Protein AF-A0A7S4BVY7-F1 (afdb_monomer_lite)

Radius of gyration: 28.78 Å; chains: 1; bounding box: 68×54×103 Å

Foldseek 3Di:
DDDDDDDDDDDDDPVVVVQQVQAAPQVRAGAAQWKAFPPVRDIHHLLSVLVVVVPDQADPPPRHGGFKIAGDPVSNVVSVVVCVVPVVRDDDVVVSVNSVVSRPCPNDMDGPDDDDDDDDDDDDDDDDDDDDDDPDDPDDDPDDDDDDDDDDDDDDDDDDDDDDDDDDDDPDPDPPPPVVVPPPPPDDDDPDFDQAAAPQPRHRPAGWDQLLPDADQAQPPPLDLAVVLVLLLVQLCVVVVHGPRRLSNVLLVCVVVVVDFDARSPPRHTDHSPGIHGPVVSNVSSSRSSLSVSLPDDLVSRDPLSPPAAADLQALNDPVRHVDVPCVSRHHNSDQHNDDPSNVVSVVSVD

Structure (mmCIF, N/CA/C/O backbone):
data_AF-A0A7S4BVY7-F1
#
_entry.id   AF-A0A7S4BVY7-F1
#
loop_
_atom_site.group_PDB
_atom_site.id
_atom_site.type_symbol
_atom_site.label_atom_id
_atom_site.label_alt_id
_atom_site.label_comp_id
_atom_site.label_asym_id
_atom_site.label_entity_id
_atom_site.label_seq_id
_atom_site.pdbx_PDB_ins_code
_atom_site.Cartn_x
_atom_site.Cartn_y
_atom_site.Cartn_z
_atom_site.occupancy
_atom_site.B_iso_or_equiv
_atom_site.auth_seq_id
_atom_site.auth_comp_id
_atom_site.auth_asym_id
_atom_site.auth_atom_id
_atom_site.pdbx_PDB_model_num
ATOM 1 N N . PRO A 1 1 ? 26.759 -9.661 -69.661 1.00 40.47 1 PRO A N 1
ATOM 2 C CA . PRO A 1 1 ? 26.759 -9.372 -68.206 1.00 40.47 1 PRO A CA 1
ATOM 3 C C . PRO A 1 1 ? 25.322 -9.381 -67.664 1.00 40.47 1 PRO A C 1
ATOM 5 O O . PRO A 1 1 ? 24.566 -8.439 -67.874 1.00 40.47 1 PRO A O 1
ATOM 8 N N . LEU A 1 2 ? 24.934 -10.517 -67.084 1.00 39.19 2 LEU A N 1
ATOM 9 C CA . LEU A 1 2 ? 23.587 -10.807 -66.592 1.00 39.19 2 LEU A CA 1
ATOM 10 C C . LEU A 1 2 ? 23.243 -9.919 -65.385 1.00 39.19 2 LEU A C 1
ATOM 12 O O . LEU A 1 2 ? 24.005 -9.846 -64.421 1.00 39.19 2 LEU A O 1
ATOM 16 N N . GLN A 1 3 ? 22.100 -9.237 -65.475 1.00 39.62 3 GLN A N 1
ATOM 17 C CA . GLN A 1 3 ? 21.491 -8.439 -64.411 1.00 39.62 3 GLN A CA 1
ATOM 18 C C . GLN A 1 3 ? 21.069 -9.351 -63.249 1.00 39.62 3 GLN A C 1
ATOM 20 O O . GLN A 1 3 ? 20.469 -10.403 -63.464 1.00 39.62 3 GLN A O 1
ATOM 25 N N . LYS A 1 4 ? 21.401 -8.953 -62.013 1.00 34.44 4 LYS A N 1
ATOM 26 C CA . LYS A 1 4 ? 20.963 -9.644 -60.791 1.00 34.44 4 LYS A CA 1
ATOM 27 C C . LYS A 1 4 ? 19.435 -9.520 -60.633 1.00 34.44 4 LYS A C 1
ATOM 29 O O . LYS A 1 4 ? 18.908 -8.445 -60.921 1.00 34.44 4 LYS A O 1
ATOM 34 N N . PRO A 1 5 ? 18.724 -10.562 -60.162 1.00 41.09 5 PRO A N 1
ATOM 35 C CA . PRO A 1 5 ? 17.267 -10.540 -60.077 1.00 41.09 5 PRO A CA 1
ATOM 36 C C . PRO A 1 5 ? 16.782 -9.557 -59.007 1.00 41.09 5 PRO A C 1
ATOM 38 O O . PRO A 1 5 ? 17.210 -9.617 -57.855 1.00 41.09 5 PRO A O 1
ATOM 41 N N . GLN A 1 6 ? 15.863 -8.677 -59.401 1.00 43.16 6 GLN A N 1
ATOM 42 C CA . GLN A 1 6 ? 15.063 -7.846 -58.507 1.00 43.16 6 GLN A CA 1
ATOM 43 C C . GLN A 1 6 ? 14.090 -8.752 -57.740 1.00 43.16 6 GLN A C 1
ATOM 45 O O . GLN A 1 6 ? 13.181 -9.330 -58.332 1.00 43.16 6 GLN A O 1
ATOM 50 N N . GLN A 1 7 ? 14.285 -8.901 -56.430 1.00 39.88 7 GLN A N 1
ATOM 51 C CA . GLN A 1 7 ? 13.292 -9.536 -55.565 1.00 39.88 7 GLN A CA 1
ATOM 52 C C . GLN A 1 7 ? 12.155 -8.544 -55.288 1.00 39.88 7 GLN A C 1
ATOM 54 O O . GLN A 1 7 ? 12.384 -7.413 -54.864 1.00 39.88 7 GLN A O 1
ATOM 59 N N . GLN A 1 8 ? 10.933 -8.978 -55.597 1.00 34.66 8 GLN A N 1
ATOM 60 C CA . GLN A 1 8 ? 9.685 -8.243 -55.404 1.00 34.66 8 GLN A CA 1
ATOM 61 C C . GLN A 1 8 ? 9.358 -8.046 -53.909 1.00 34.66 8 GLN A C 1
ATOM 63 O O . GLN A 1 8 ? 9.660 -8.932 -53.104 1.00 34.66 8 GLN A O 1
ATOM 68 N N . PRO A 1 9 ? 8.694 -6.934 -53.535 1.00 40.84 9 PRO A N 1
ATOM 69 C CA . PRO A 1 9 ? 8.266 -6.681 -52.163 1.00 40.84 9 PRO A CA 1
ATOM 70 C C . PRO A 1 9 ? 7.111 -7.618 -51.772 1.00 40.84 9 PRO A C 1
ATOM 72 O O . PRO A 1 9 ? 6.084 -7.676 -52.446 1.00 40.84 9 PRO A O 1
ATOM 75 N N . GLN A 1 10 ? 7.306 -8.370 -50.688 1.00 37.25 10 GLN A N 1
ATOM 76 C CA . GLN A 1 10 ? 6.308 -9.254 -50.073 1.00 37.25 10 GLN A CA 1
ATOM 77 C C . GLN A 1 10 ? 5.267 -8.418 -49.286 1.00 37.25 10 GLN A C 1
ATOM 79 O O . GLN A 1 10 ? 5.611 -7.335 -48.804 1.00 37.25 10 GLN A O 1
ATOM 84 N N . PRO A 1 11 ? 4.003 -8.871 -49.153 1.00 39.72 11 PRO A N 1
ATOM 85 C CA . PRO A 1 11 ? 2.937 -8.109 -48.492 1.00 39.72 11 PRO A CA 1
ATOM 86 C C . PRO A 1 11 ? 3.180 -7.980 -46.974 1.00 39.72 11 PRO A C 1
ATOM 88 O O . PRO A 1 11 ? 3.793 -8.872 -46.387 1.00 39.72 11 PRO A O 1
ATOM 91 N N . PRO A 1 12 ? 2.700 -6.906 -46.311 1.00 43.38 12 PRO A N 1
ATOM 92 C CA . PRO A 1 12 ? 2.950 -6.687 -44.892 1.00 43.38 12 PRO A CA 1
ATOM 93 C C . PRO A 1 12 ? 2.114 -7.665 -44.063 1.00 43.38 12 PRO A C 1
ATOM 95 O O . PRO A 1 12 ? 0.900 -7.519 -43.929 1.00 43.38 12 PRO A O 1
ATOM 98 N N . SER A 1 13 ? 2.771 -8.682 -43.516 1.00 44.34 13 SER A N 1
ATOM 99 C CA . SER A 1 13 ? 2.209 -9.542 -42.481 1.00 44.34 13 SER A CA 1
ATOM 100 C C . SER A 1 13 ? 2.093 -8.767 -41.164 1.00 44.34 13 SER A C 1
ATOM 102 O O . SER A 1 13 ? 2.951 -7.951 -40.823 1.00 44.34 13 SER A O 1
ATOM 104 N N . GLU A 1 14 ? 1.046 -9.044 -40.385 1.00 49.62 14 GLU A N 1
ATOM 105 C CA . GLU A 1 14 ? 0.751 -8.419 -39.081 1.00 49.62 14 GLU A CA 1
ATOM 106 C C . GLU A 1 14 ? 1.894 -8.542 -38.041 1.00 49.62 14 GLU A C 1
ATOM 108 O O . GLU A 1 14 ? 1.887 -7.869 -37.011 1.00 49.62 14 GLU A O 1
ATOM 113 N N . SER A 1 15 ? 2.928 -9.335 -38.340 1.00 52.62 15 SER A N 1
ATOM 114 C CA . SER A 1 15 ? 4.193 -9.457 -37.603 1.00 52.62 15 SER A CA 1
ATOM 115 C C . SER A 1 15 ? 5.012 -8.158 -37.519 1.00 52.62 15 SER A C 1
ATOM 117 O O . SER A 1 15 ? 5.770 -7.982 -36.565 1.00 52.62 15 SER A O 1
ATOM 119 N N . SER A 1 16 ? 4.823 -7.218 -38.452 1.00 60.47 16 SER A N 1
ATOM 120 C CA . SER A 1 16 ? 5.577 -5.953 -38.509 1.00 60.47 16 SER A CA 1
ATOM 121 C C . SER A 1 16 ? 5.350 -5.044 -37.288 1.00 60.47 16 SER A C 1
ATOM 123 O O . SER A 1 16 ? 6.261 -4.336 -36.851 1.00 60.47 16 SER A O 1
ATOM 125 N N . SER A 1 17 ? 4.148 -5.070 -36.699 1.00 71.00 17 SER A N 1
ATOM 126 C CA . SER A 1 17 ? 3.829 -4.187 -35.569 1.00 71.00 17 SER A CA 1
ATOM 127 C C . SER A 1 17 ? 4.540 -4.614 -34.283 1.00 71.00 17 SER A C 1
ATOM 129 O O . SER A 1 17 ? 5.034 -3.755 -33.555 1.00 71.00 17 SER A O 1
ATOM 131 N N . LEU A 1 18 ? 4.646 -5.920 -34.018 1.00 79.50 18 LEU A N 1
ATOM 132 C CA . LEU A 1 18 ? 5.335 -6.437 -32.830 1.00 79.50 18 LEU A CA 1
ATOM 133 C C . LEU A 1 18 ? 6.855 -6.272 -32.943 1.00 79.50 18 LEU A C 1
ATOM 135 O O . LEU A 1 18 ? 7.503 -5.864 -31.982 1.00 79.50 18 LEU A O 1
ATOM 139 N N . GLU A 1 19 ? 7.406 -6.525 -34.128 1.00 80.19 19 GLU A N 1
ATOM 140 C CA . GLU A 1 19 ? 8.828 -6.338 -34.422 1.00 80.19 19 GLU A CA 1
ATOM 141 C C . GLU A 1 19 ? 9.280 -4.907 -34.098 1.00 80.19 19 GLU A C 1
ATOM 143 O O . GLU A 1 19 ? 10.255 -4.711 -33.374 1.00 80.19 19 GLU A O 1
ATOM 148 N N . SER A 1 20 ? 8.494 -3.905 -34.511 1.00 81.31 20 SER A N 1
ATOM 149 C CA . SER A 1 20 ? 8.787 -2.494 -34.228 1.00 81.31 20 SER A CA 1
ATOM 150 C C . SER A 1 20 ? 8.794 -2.143 -32.731 1.00 81.31 20 SER A C 1
ATOM 152 O O . SER A 1 20 ? 9.552 -1.272 -32.304 1.00 81.31 20 SER A O 1
ATOM 154 N N . GLN A 1 21 ? 7.988 -2.834 -31.916 1.00 85.44 21 GLN A N 1
ATOM 155 C CA . GLN A 1 21 ? 7.886 -2.607 -30.468 1.00 85.44 21 GLN A CA 1
ATOM 156 C C . GLN A 1 21 ? 9.024 -3.270 -29.683 1.00 85.44 21 GLN A C 1
ATOM 158 O O . GLN A 1 21 ? 9.315 -2.863 -28.556 1.00 85.44 21 GLN A O 1
ATOM 163 N N . LEU A 1 22 ? 9.672 -4.281 -30.268 1.00 88.19 22 LEU A N 1
ATOM 164 C CA . LEU A 1 22 ? 10.793 -5.002 -29.667 1.00 88.19 22 LEU A CA 1
ATOM 165 C C . LEU A 1 22 ? 12.158 -4.447 -30.098 1.00 88.19 22 LEU A C 1
ATOM 167 O O . LEU A 1 22 ? 13.193 -4.941 -29.641 1.00 88.19 22 LEU A O 1
ATOM 171 N N . CYS A 1 23 ? 12.182 -3.403 -30.927 1.00 89.50 23 CYS A N 1
ATOM 172 C CA . CYS A 1 23 ? 13.405 -2.732 -31.344 1.00 89.50 23 CYS A CA 1
ATOM 173 C C . CYS A 1 23 ? 13.869 -1.680 -30.331 1.00 89.50 23 CYS A C 1
ATOM 175 O O . CYS A 1 23 ? 13.094 -0.923 -29.747 1.00 89.50 23 CYS A O 1
ATOM 177 N N . CYS A 1 24 ? 15.183 -1.601 -30.138 1.00 90.69 24 CYS A N 1
ATOM 178 C CA . CYS A 1 24 ? 15.796 -0.567 -29.318 1.00 90.69 24 CYS A CA 1
ATOM 179 C C . CYS A 1 24 ? 15.857 0.751 -30.094 1.00 90.69 24 CYS A C 1
ATOM 181 O O . CYS A 1 24 ? 16.405 0.783 -31.185 1.00 90.69 24 CYS A O 1
ATOM 183 N N . VAL A 1 25 ? 15.434 1.876 -29.516 1.00 88.44 25 VAL A N 1
ATOM 184 C CA . VAL A 1 25 ? 15.514 3.179 -30.215 1.00 88.44 25 VAL A CA 1
ATOM 185 C C . VAL A 1 25 ? 16.944 3.707 -30.427 1.00 88.44 25 VAL A C 1
ATOM 187 O O . VAL A 1 25 ? 17.126 4.672 -31.159 1.00 88.44 25 VAL A O 1
ATOM 190 N N . ILE A 1 26 ? 17.959 3.106 -29.788 1.00 88.12 26 ILE A N 1
ATOM 191 C CA . ILE A 1 26 ? 19.368 3.514 -29.943 1.00 88.12 26 ILE A CA 1
ATOM 192 C C . ILE A 1 26 ? 19.995 2.832 -31.166 1.00 88.12 26 ILE A C 1
ATOM 194 O O . ILE A 1 26 ? 20.559 3.511 -32.015 1.00 88.12 26 ILE A O 1
ATOM 198 N N . CYS A 1 27 ? 19.893 1.504 -31.263 1.00 87.44 27 CYS A N 1
ATOM 199 C CA . CYS A 1 27 ? 20.485 0.724 -32.359 1.00 87.44 27 CYS A CA 1
ATOM 200 C C . CYS A 1 27 ? 19.476 0.268 -33.425 1.00 87.44 27 CYS A C 1
ATOM 202 O O . CYS A 1 27 ? 19.879 -0.327 -34.409 1.00 87.44 27 CYS A O 1
ATOM 204 N N . GLN A 1 28 ? 18.180 0.538 -33.245 1.00 87.81 28 GLN A N 1
ATOM 205 C CA . GLN A 1 28 ? 17.069 0.222 -34.163 1.00 87.81 28 GLN A CA 1
ATOM 206 C C . GLN A 1 28 ? 16.833 -1.272 -34.448 1.00 87.81 28 GLN A C 1
ATOM 208 O O . GLN A 1 28 ? 15.925 -1.622 -35.193 1.00 87.81 28 GLN A O 1
ATOM 213 N N . GLU A 1 29 ? 17.573 -2.154 -33.785 1.00 88.50 29 GLU A N 1
ATOM 214 C CA . GLU A 1 29 ? 17.438 -3.608 -33.884 1.00 88.50 29 GLU A CA 1
ATOM 215 C C . GLU A 1 29 ? 16.751 -4.218 -32.650 1.00 88.50 29 GLU A C 1
ATOM 217 O O . GLU A 1 29 ? 16.669 -3.579 -31.592 1.00 88.50 29 GLU A O 1
ATOM 222 N N . THR A 1 30 ? 16.357 -5.493 -32.732 1.00 89.75 30 THR A N 1
ATOM 223 C CA . THR A 1 30 ? 15.716 -6.259 -31.646 1.00 89.75 30 THR A CA 1
ATOM 224 C C . THR A 1 30 ? 16.520 -6.228 -30.340 1.00 89.75 30 THR A C 1
ATOM 226 O O . THR A 1 30 ? 17.702 -6.558 -30.313 1.00 89.75 30 THR A O 1
ATOM 229 N N . MET A 1 31 ? 15.892 -5.816 -29.236 1.00 91.88 31 MET A N 1
ATOM 230 C CA . MET A 1 31 ? 16.561 -5.527 -27.963 1.00 91.88 31 MET A CA 1
ATOM 231 C C . MET A 1 31 ? 17.328 -6.721 -27.368 1.00 91.88 31 MET A C 1
ATOM 233 O O . MET A 1 31 ? 16.722 -7.671 -26.894 1.00 91.88 31 MET A O 1
ATOM 237 N N . HIS A 1 32 ? 18.655 -6.623 -27.244 1.00 89.44 32 HIS A N 1
ATOM 238 C CA . HIS A 1 32 ? 19.458 -7.601 -26.495 1.00 89.44 32 HIS A CA 1
ATOM 239 C C . HIS A 1 32 ? 19.549 -7.226 -25.011 1.00 89.44 32 HIS A C 1
ATOM 241 O O . HIS A 1 32 ? 20.022 -6.134 -24.673 1.00 89.44 32 HIS A O 1
ATOM 247 N N . ARG A 1 33 ? 19.103 -8.135 -24.131 1.00 88.12 33 ARG A N 1
ATOM 248 C CA . ARG A 1 33 ? 19.038 -7.966 -22.663 1.00 88.12 33 ARG A CA 1
ATOM 249 C C . ARG A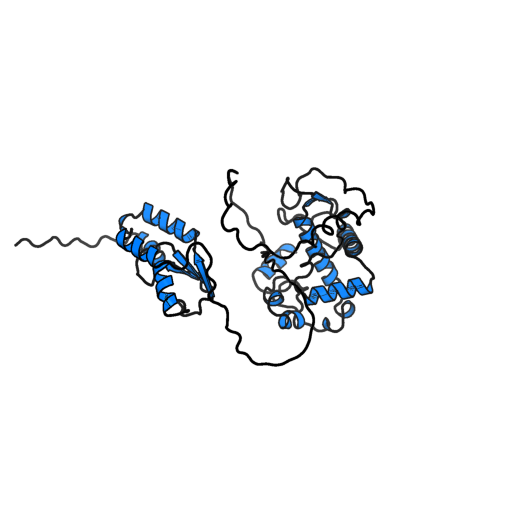 1 33 ? 18.399 -6.624 -22.260 1.00 88.12 33 ARG A C 1
ATOM 251 O O . ARG A 1 33 ? 19.097 -5.740 -21.756 1.00 88.12 33 ARG A O 1
ATOM 258 N N . PRO A 1 34 ? 17.089 -6.445 -22.510 1.00 91.38 34 PRO A N 1
ATOM 259 C CA . PRO A 1 34 ? 16.401 -5.177 -22.308 1.00 91.38 34 PRO A CA 1
ATOM 260 C C . PRO A 1 34 ? 16.484 -4.661 -20.862 1.00 91.38 34 PRO A C 1
ATOM 262 O O . PRO A 1 34 ? 16.160 -5.357 -19.894 1.00 91.38 34 PRO A O 1
ATOM 265 N N . VAL A 1 35 ? 16.877 -3.396 -20.723 1.00 92.19 35 VAL A N 1
ATOM 266 C CA . VAL A 1 35 ? 16.876 -2.629 -19.471 1.00 92.19 35 VAL A CA 1
ATOM 267 C C . VAL A 1 35 ? 15.828 -1.529 -19.537 1.00 92.19 35 VAL A C 1
ATOM 269 O O . VAL A 1 35 ? 15.666 -0.898 -20.577 1.00 92.19 35 VAL A O 1
ATOM 272 N N . ALA A 1 36 ? 15.141 -1.284 -18.424 1.00 92.69 36 ALA A N 1
ATOM 273 C CA . ALA A 1 36 ? 14.112 -0.262 -18.295 1.00 92.69 36 ALA A CA 1
ATOM 274 C C . ALA A 1 36 ? 14.612 0.923 -17.454 1.00 92.69 36 ALA A C 1
ATOM 276 O O . ALA A 1 36 ? 15.040 0.758 -16.306 1.00 92.69 36 ALA A O 1
ATOM 277 N N . ALA A 1 37 ? 14.509 2.129 -18.015 1.00 91.12 37 ALA A N 1
ATOM 278 C CA . ALA A 1 37 ? 14.892 3.372 -17.351 1.00 91.12 37 ALA A CA 1
ATOM 279 C C . ALA A 1 37 ? 13.755 3.914 -16.463 1.00 91.12 37 ALA A C 1
ATOM 281 O O . ALA A 1 37 ? 12.673 4.250 -16.951 1.00 91.12 37 ALA A O 1
ATOM 282 N N . GLN A 1 38 ? 14.000 4.071 -15.162 1.00 88.75 38 GLN A N 1
ATOM 283 C CA . GLN A 1 38 ? 13.030 4.607 -14.200 1.00 88.75 38 GLN A CA 1
ATOM 284 C C . GLN A 1 38 ? 13.157 6.136 -14.068 1.00 88.75 38 GLN A C 1
ATOM 286 O O . GLN A 1 38 ? 14.279 6.652 -14.001 1.00 88.75 38 GLN A O 1
ATOM 291 N N . PRO A 1 39 ? 12.044 6.892 -13.969 1.00 85.88 39 PRO A N 1
ATOM 292 C CA . PRO A 1 39 ? 10.656 6.435 -13.788 1.00 85.88 39 PRO A CA 1
ATOM 293 C C . PRO A 1 39 ? 9.854 6.280 -15.094 1.00 85.88 39 PRO A C 1
ATOM 295 O O . PRO A 1 39 ? 8.649 6.062 -15.052 1.00 85.88 39 PRO A O 1
ATOM 298 N N . CYS A 1 40 ? 10.472 6.475 -16.261 1.00 91.81 40 CYS A N 1
ATOM 299 C CA . CYS A 1 40 ? 9.742 6.538 -17.530 1.00 91.81 40 CYS A CA 1
ATOM 300 C C . CYS A 1 40 ? 9.415 5.179 -18.167 1.00 91.81 40 CYS A C 1
ATOM 302 O O . CYS A 1 40 ? 8.642 5.157 -19.116 1.00 91.81 40 CYS A O 1
ATOM 304 N N . LEU A 1 41 ? 10.000 4.085 -17.671 1.00 90.44 41 LEU A N 1
ATOM 305 C CA . LEU A 1 41 ? 9.812 2.703 -18.131 1.00 90.44 41 LEU A CA 1
ATOM 306 C C . LEU A 1 41 ? 10.158 2.432 -19.609 1.00 90.44 41 LEU A C 1
ATOM 308 O O . LEU A 1 41 ? 9.820 1.372 -20.128 1.00 90.44 41 LEU A O 1
ATOM 312 N N . HIS A 1 42 ? 10.878 3.331 -20.287 1.00 92.75 42 HIS A N 1
ATOM 313 C CA . HIS A 1 42 ? 11.379 3.061 -21.639 1.00 92.75 42 HIS A CA 1
ATOM 314 C C . HIS A 1 42 ? 12.497 2.019 -21.609 1.00 92.75 42 HIS A C 1
ATOM 316 O O . HIS A 1 42 ? 13.345 2.049 -20.710 1.00 92.75 42 HIS A O 1
ATOM 322 N N . SER A 1 43 ? 12.476 1.115 -22.592 1.00 93.19 43 SER A N 1
ATOM 323 C CA . SER A 1 43 ? 13.348 -0.058 -22.646 1.00 93.19 43 SER A CA 1
ATOM 324 C C . SER A 1 43 ? 14.384 0.037 -23.765 1.00 93.19 43 SER A C 1
ATOM 326 O O . SER A 1 43 ? 14.095 0.517 -24.859 1.00 93.19 43 SER A O 1
ATOM 328 N N . PHE A 1 44 ? 15.608 -0.407 -23.482 1.00 93.50 44 PHE A N 1
ATOM 329 C CA . PHE A 1 44 ? 16.757 -0.329 -24.390 1.00 93.50 44 PHE A CA 1
ATOM 330 C C . PHE A 1 44 ? 17.660 -1.554 -24.214 1.00 93.50 44 PHE A C 1
ATOM 332 O O . PHE A 1 44 ? 17.565 -2.237 -23.198 1.00 93.50 44 PHE A O 1
ATOM 339 N N . CYS A 1 45 ? 18.591 -1.816 -25.137 1.00 92.88 45 CYS A N 1
ATOM 340 C CA . CYS A 1 45 ? 19.625 -2.831 -24.895 1.00 92.88 45 CYS A CA 1
ATOM 341 C C . CYS A 1 45 ? 20.526 -2.406 -23.726 1.00 92.88 45 CYS A C 1
ATOM 343 O O . CYS A 1 45 ? 20.929 -1.239 -23.665 1.00 92.88 45 CYS A O 1
ATOM 345 N N . ALA A 1 46 ? 20.915 -3.344 -22.858 1.00 90.88 46 ALA A N 1
ATOM 346 C CA . ALA A 1 46 ? 21.804 -3.059 -21.727 1.00 90.88 46 ALA A CA 1
ATOM 347 C C . ALA A 1 46 ? 23.116 -2.369 -22.156 1.00 90.88 46 ALA A C 1
ATOM 349 O O . ALA A 1 46 ? 23.494 -1.344 -21.586 1.00 90.88 46 ALA A O 1
ATOM 350 N N . GLY A 1 47 ? 23.772 -2.876 -23.207 1.00 89.88 47 GLY A N 1
ATOM 351 C CA . GLY A 1 47 ? 25.010 -2.295 -23.740 1.00 89.88 47 GLY A CA 1
ATOM 352 C C . GLY A 1 47 ? 24.819 -0.891 -24.324 1.00 89.88 47 GLY A C 1
ATOM 353 O O . GLY A 1 47 ? 25.563 0.028 -23.989 1.00 89.88 47 GLY A O 1
ATOM 354 N N . CYS A 1 48 ? 23.775 -0.688 -25.137 1.00 90.56 48 CYS A N 1
ATOM 355 C CA . CYS A 1 48 ? 23.470 0.619 -25.731 1.00 90.56 48 CYS A CA 1
ATOM 356 C C . CYS A 1 48 ? 23.171 1.677 -24.663 1.00 90.56 48 CYS A C 1
ATOM 358 O O . CYS A 1 48 ? 23.662 2.803 -24.734 1.00 90.56 48 CYS A O 1
ATOM 360 N N . PHE A 1 49 ? 22.380 1.312 -23.653 1.00 91.50 49 PHE A N 1
ATOM 361 C CA . PHE A 1 49 ? 22.028 2.230 -22.579 1.00 91.50 49 PHE A CA 1
ATOM 362 C C . PHE A 1 49 ? 23.221 2.528 -21.662 1.00 91.50 49 PHE A C 1
ATOM 364 O O . PHE A 1 49 ? 23.395 3.669 -21.242 1.00 91.50 49 PHE A O 1
ATOM 371 N N . SER A 1 50 ? 24.091 1.545 -21.411 1.00 89.19 50 SER A N 1
ATOM 372 C CA . SER A 1 50 ? 25.333 1.746 -20.649 1.00 89.19 50 SER A CA 1
ATOM 373 C C . SER A 1 50 ? 26.254 2.779 -21.308 1.00 89.19 50 SER A C 1
ATOM 375 O O . SER A 1 50 ? 26.763 3.672 -20.634 1.00 89.19 50 SER A O 1
ATOM 377 N N . GLN A 1 51 ? 26.420 2.717 -22.634 1.00 89.50 51 GLN A N 1
ATOM 378 C CA . GLN A 1 51 ? 27.218 3.697 -23.384 1.00 89.50 51 GLN A CA 1
ATOM 379 C C . GLN A 1 51 ? 26.588 5.097 -23.372 1.00 89.50 51 GLN A C 1
ATOM 381 O O . GLN A 1 51 ? 27.293 6.102 -23.251 1.00 89.50 51 GLN A O 1
ATOM 386 N N . TRP A 1 52 ? 25.258 5.173 -23.460 1.00 89.62 52 TRP A N 1
ATOM 387 C CA . TRP A 1 52 ? 24.531 6.438 -23.360 1.00 89.62 52 TRP A CA 1
ATOM 388 C C . TRP A 1 52 ? 24.712 7.093 -21.987 1.00 89.62 52 TRP A C 1
ATOM 390 O O . TRP A 1 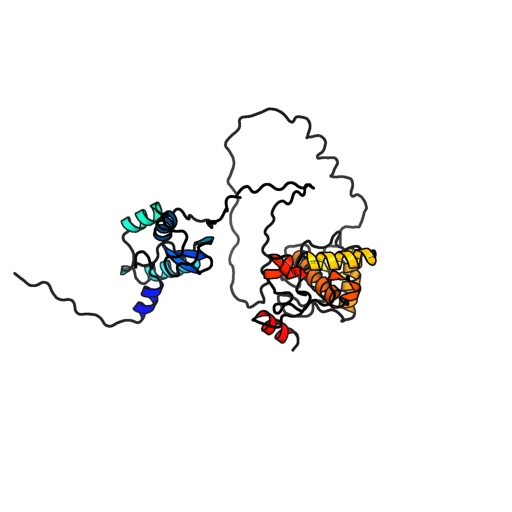52 ? 25.015 8.283 -21.899 1.00 89.62 52 TRP A O 1
ATOM 400 N N . MET A 1 53 ? 24.614 6.297 -20.920 1.00 85.38 53 MET A N 1
ATOM 401 C CA . MET A 1 53 ? 24.771 6.743 -19.535 1.00 85.38 53 MET A CA 1
ATOM 402 C C . MET A 1 53 ? 26.161 7.307 -19.214 1.00 85.38 53 MET A C 1
ATOM 404 O O . MET A 1 53 ? 26.292 8.078 -18.263 1.00 85.38 53 MET A O 1
ATOM 408 N N . ALA A 1 54 ? 27.182 6.975 -20.011 1.00 84.31 54 ALA A N 1
ATOM 409 C CA . ALA A 1 54 ? 28.503 7.595 -19.910 1.00 84.31 54 ALA A CA 1
ATOM 410 C C . ALA A 1 54 ? 28.505 9.075 -20.349 1.00 84.31 54 ALA A C 1
ATOM 412 O O . ALA A 1 54 ? 29.356 9.839 -19.902 1.00 84.31 54 ALA A O 1
ATOM 413 N N . HIS A 1 55 ? 27.546 9.485 -21.187 1.00 83.94 55 HIS A N 1
ATOM 414 C CA . HIS A 1 55 ? 27.473 10.826 -21.777 1.00 83.94 55 HIS A CA 1
ATOM 415 C C . HIS A 1 55 ? 26.300 11.658 -21.239 1.00 83.94 55 HIS A C 1
ATOM 417 O O . HIS A 1 55 ? 26.438 12.866 -21.059 1.00 83.94 55 HIS A O 1
ATOM 423 N N . SER A 1 56 ? 25.145 11.039 -20.966 1.00 85.19 56 SER A N 1
ATOM 424 C CA . SER A 1 56 ? 23.956 11.723 -20.445 1.00 85.19 56 SER A CA 1
ATOM 425 C C . SER A 1 56 ? 23.175 10.848 -19.468 1.00 85.19 56 SER A C 1
ATOM 427 O O . SER A 1 56 ? 23.011 9.650 -19.673 1.00 85.19 56 SER A O 1
ATOM 429 N N . LYS A 1 57 ? 22.638 11.469 -18.410 1.00 86.25 57 LYS A N 1
ATOM 430 C CA . LYS A 1 57 ? 21.776 10.816 -17.403 1.00 86.25 57 LYS A CA 1
ATOM 431 C C . LYS A 1 57 ? 20.281 10.946 -17.721 1.00 86.25 57 LYS A C 1
ATOM 433 O O . LYS A 1 57 ? 19.431 10.761 -16.848 1.00 86.25 57 LYS A O 1
ATOM 438 N N . GLU A 1 58 ? 19.947 11.302 -18.955 1.00 91.25 58 GLU A N 1
ATOM 439 C CA . GLU A 1 58 ? 18.574 11.474 -19.426 1.00 91.25 58 GLU A CA 1
ATOM 440 C C . GLU A 1 58 ? 18.141 10.314 -20.319 1.00 91.25 58 GLU A C 1
ATOM 442 O O . GLU A 1 58 ? 18.948 9.697 -21.011 1.00 91.25 58 GLU A O 1
ATOM 447 N N . CYS A 1 59 ? 16.844 10.019 -20.332 1.00 91.12 59 CYS A N 1
ATOM 448 C CA . CYS A 1 59 ? 16.284 8.972 -21.175 1.00 91.12 59 CYS A CA 1
ATOM 449 C C . CYS A 1 59 ? 16.367 9.363 -22.669 1.00 91.12 59 CYS A C 1
ATOM 451 O O . CYS A 1 59 ? 15.831 10.411 -23.029 1.00 91.12 59 CYS A O 1
ATOM 453 N N . PRO A 1 60 ? 16.913 8.514 -23.563 1.00 88.81 60 PRO A N 1
ATOM 454 C CA . PRO A 1 60 ? 17.000 8.808 -24.999 1.00 88.81 60 PRO A CA 1
ATOM 455 C C . PRO A 1 60 ? 15.646 9.077 -25.674 1.00 88.81 60 PRO A C 1
ATOM 457 O O . PRO A 1 60 ? 15.566 9.855 -26.619 1.00 88.81 60 PRO A O 1
ATOM 460 N N . GLN A 1 61 ? 14.572 8.450 -25.183 1.00 88.50 61 GLN A N 1
ATOM 461 C CA . GLN A 1 61 ? 13.248 8.523 -25.805 1.00 88.50 61 GLN A CA 1
ATOM 462 C C . GLN A 1 61 ? 12.413 9.710 -25.316 1.00 88.50 61 GLN A C 1
ATOM 464 O O . GLN A 1 61 ? 11.695 10.325 -26.098 1.00 88.50 61 GLN A O 1
ATOM 469 N N . CYS A 1 62 ? 12.490 10.049 -24.026 1.00 90.06 62 CYS A N 1
ATOM 470 C CA . CYS A 1 62 ? 11.630 11.080 -23.433 1.00 90.06 62 CYS A CA 1
ATOM 471 C C . CYS A 1 62 ? 12.380 12.227 -22.750 1.00 90.06 62 CYS A C 1
ATOM 473 O O . CYS A 1 62 ? 11.732 13.123 -22.212 1.00 90.06 62 CYS A O 1
ATOM 475 N N . ARG A 1 63 ? 13.720 12.193 -22.739 1.00 88.19 63 ARG A N 1
ATOM 476 C CA . ARG A 1 63 ? 14.620 13.201 -22.146 1.00 88.19 63 ARG A CA 1
ATOM 477 C C . ARG A 1 63 ? 14.387 13.481 -20.656 1.00 88.19 63 ARG A C 1
ATOM 479 O O . ARG A 1 63 ? 14.849 14.476 -20.117 1.00 88.19 63 ARG A O 1
ATOM 486 N N . LYS A 1 64 ? 13.664 12.600 -19.959 1.00 87.00 64 LYS A N 1
ATOM 487 C CA . LYS A 1 64 ? 13.456 12.695 -18.507 1.00 87.00 64 LYS A CA 1
ATOM 488 C C . LYS A 1 64 ? 14.700 12.192 -17.763 1.00 87.00 64 LYS A C 1
ATOM 490 O O . LYS A 1 64 ? 15.327 11.244 -18.241 1.00 87.00 64 LYS A O 1
ATOM 495 N N . PRO A 1 65 ? 15.032 12.755 -16.586 1.00 86.81 65 PRO A N 1
ATOM 496 C CA . PRO A 1 65 ? 16.174 12.305 -15.797 1.00 86.81 65 PRO A CA 1
ATOM 497 C C . PRO A 1 65 ? 15.964 10.868 -15.306 1.00 86.81 65 PRO A C 1
ATOM 499 O O . PRO A 1 65 ? 14.925 10.549 -14.716 1.00 86.81 65 PRO A O 1
ATOM 502 N N . VAL A 1 66 ? 16.962 10.016 -15.535 1.00 89.44 66 VAL A N 1
ATOM 503 C CA . VAL A 1 66 ? 16.942 8.604 -15.144 1.00 89.44 66 VAL A CA 1
ATOM 504 C C . VAL A 1 66 ? 17.513 8.471 -13.739 1.00 89.44 66 VAL A C 1
ATOM 506 O O . VAL A 1 66 ? 18.625 8.914 -13.457 1.00 89.44 66 VAL A O 1
ATOM 509 N N . ARG A 1 67 ? 16.727 7.884 -12.833 1.00 86.12 67 ARG A N 1
ATOM 510 C CA . ARG A 1 67 ? 17.126 7.691 -11.427 1.00 86.12 67 ARG A CA 1
ATOM 511 C C . ARG A 1 67 ? 17.695 6.306 -11.177 1.00 86.12 67 ARG A C 1
ATOM 513 O O . ARG A 1 67 ? 18.632 6.152 -10.399 1.00 86.12 67 ARG A O 1
ATOM 520 N N . GLU A 1 68 ? 17.109 5.322 -11.836 1.00 86.88 68 GLU A N 1
ATOM 521 C CA . GLU A 1 68 ? 17.382 3.914 -11.618 1.00 86.88 68 GLU A CA 1
ATOM 522 C C . GLU A 1 68 ? 17.234 3.167 -12.938 1.00 86.88 68 GLU A C 1
ATOM 524 O O . GLU A 1 68 ? 16.414 3.528 -13.790 1.00 86.88 68 GLU A O 1
ATOM 529 N N . VAL A 1 69 ? 18.048 2.133 -13.102 1.00 88.75 69 VAL A N 1
ATOM 530 C CA . VAL A 1 69 ? 18.025 1.254 -14.264 1.00 88.75 69 VAL A CA 1
ATOM 531 C C . VAL A 1 69 ? 17.946 -0.175 -13.764 1.00 88.75 69 VAL A C 1
ATOM 533 O O . VAL A 1 69 ? 18.753 -0.591 -12.930 1.00 88.75 69 VAL A O 1
ATOM 536 N N . SER A 1 70 ? 16.971 -0.919 -14.275 1.00 88.56 70 SER A N 1
ATOM 537 C CA . SER A 1 70 ? 16.749 -2.315 -13.905 1.00 88.56 70 SER A CA 1
ATOM 538 C C . SER A 1 70 ? 16.495 -3.165 -15.146 1.00 88.56 70 SER A C 1
ATOM 540 O O . SER A 1 70 ? 15.952 -2.680 -16.141 1.00 88.56 70 SER A O 1
ATOM 542 N N . ARG A 1 71 ? 16.903 -4.436 -15.110 1.00 88.38 71 ARG A N 1
ATOM 543 C CA . ARG A 1 71 ? 16.634 -5.396 -16.189 1.00 88.38 71 ARG A CA 1
ATOM 544 C C . ARG A 1 71 ? 15.153 -5.756 -16.207 1.00 88.38 71 ARG A C 1
ATOM 546 O O . ARG A 1 71 ? 14.566 -6.041 -15.166 1.00 88.38 71 ARG A O 1
ATOM 553 N N . ASN A 1 72 ? 14.555 -5.792 -17.394 1.00 88.19 72 ASN A N 1
ATOM 554 C CA . ASN A 1 72 ? 13.163 -6.196 -17.543 1.00 88.19 72 ASN A CA 1
ATOM 555 C C . ASN A 1 72 ? 13.086 -7.680 -17.929 1.00 88.19 72 ASN A C 1
ATOM 557 O O . ASN A 1 72 ? 13.129 -8.026 -19.107 1.00 88.19 72 ASN A O 1
ATOM 561 N N . HIS A 1 73 ? 12.967 -8.556 -16.925 1.00 86.75 73 HIS A N 1
ATOM 562 C CA . HIS A 1 73 ? 12.922 -10.011 -17.123 1.00 86.75 73 HIS A CA 1
ATOM 563 C C . HIS A 1 73 ? 11.771 -10.467 -18.030 1.00 86.75 73 HIS A C 1
ATOM 565 O O . HIS A 1 73 ? 11.941 -11.414 -18.793 1.00 86.75 73 HIS A O 1
ATOM 571 N N . LEU A 1 74 ? 10.625 -9.779 -17.990 1.00 89.62 74 LEU A N 1
ATOM 572 C CA . LEU A 1 74 ? 9.495 -10.095 -18.860 1.00 89.62 74 LEU A CA 1
ATOM 573 C C . LEU A 1 74 ? 9.835 -9.810 -20.327 1.00 89.62 74 LEU A C 1
ATOM 575 O O . LEU A 1 74 ? 9.597 -10.657 -21.182 1.00 89.62 74 LEU A O 1
ATOM 579 N N . LEU A 1 75 ? 10.432 -8.649 -20.615 1.00 89.81 75 LEU A N 1
ATOM 580 C CA . LEU A 1 75 ? 10.850 -8.322 -21.979 1.00 89.81 75 LEU A CA 1
ATOM 581 C C . LEU A 1 75 ? 11.970 -9.236 -22.477 1.00 89.81 75 LEU A C 1
ATOM 583 O O . LEU A 1 75 ? 11.971 -9.553 -23.658 1.00 89.81 75 LEU A O 1
ATOM 587 N N . CYS A 1 76 ? 12.879 -9.699 -21.610 1.00 87.75 76 CYS A N 1
ATOM 588 C CA . CYS A 1 76 ? 13.856 -10.720 -22.000 1.00 87.75 76 CYS A CA 1
ATOM 589 C C . CYS A 1 76 ? 13.153 -11.985 -22.510 1.00 87.75 76 CYS A C 1
ATOM 591 O O . CYS A 1 76 ? 13.436 -12.422 -23.617 1.00 87.75 76 CYS A O 1
ATOM 593 N N . ASN A 1 77 ? 12.187 -12.511 -21.750 1.00 90.69 77 ASN A N 1
ATOM 594 C CA . ASN A 1 77 ? 11.459 -13.722 -22.137 1.00 90.69 77 ASN A CA 1
ATOM 595 C C . ASN A 1 77 ? 10.691 -13.531 -23.455 1.00 90.69 77 ASN A C 1
ATOM 597 O O . ASN A 1 77 ? 10.725 -14.400 -24.321 1.00 90.69 77 ASN A O 1
ATOM 601 N N . ILE A 1 78 ? 10.035 -12.376 -23.625 1.00 90.50 78 ILE A N 1
ATOM 602 C CA . ILE A 1 78 ? 9.289 -12.055 -24.851 1.00 90.50 78 ILE A CA 1
ATOM 603 C C . ILE A 1 78 ? 10.234 -11.941 -26.051 1.00 90.50 78 ILE A C 1
ATOM 605 O O . ILE A 1 78 ? 9.920 -12.459 -27.119 1.00 90.50 78 ILE A O 1
ATOM 609 N N . VAL A 1 79 ? 11.389 -11.290 -25.890 1.00 89.06 79 VAL A N 1
ATOM 610 C CA . VAL A 1 79 ? 12.399 -11.209 -26.953 1.00 89.06 79 VAL A CA 1
ATOM 611 C C . VAL A 1 79 ? 12.951 -12.596 -27.280 1.00 89.06 79 VAL A C 1
ATOM 613 O O . VAL A 1 79 ? 13.071 -12.927 -28.455 1.00 89.06 79 VAL A O 1
ATOM 616 N N . ASP A 1 80 ? 13.235 -13.430 -26.281 1.00 87.94 80 ASP A N 1
ATOM 617 C CA . ASP A 1 80 ? 13.738 -14.788 -26.501 1.00 87.94 80 ASP A CA 1
ATOM 618 C C . ASP A 1 80 ? 12.722 -15.644 -27.274 1.00 87.94 80 ASP A C 1
ATOM 620 O O . ASP A 1 80 ? 13.093 -16.367 -28.200 1.00 87.94 80 ASP A O 1
ATOM 624 N N . ASP A 1 81 ? 11.432 -15.541 -26.950 1.00 87.56 81 ASP A N 1
ATOM 625 C CA . ASP A 1 81 ? 10.362 -16.235 -27.676 1.00 87.56 81 ASP A CA 1
ATOM 626 C C . ASP A 1 81 ? 10.138 -15.657 -29.085 1.00 87.56 81 ASP A C 1
ATOM 628 O O . ASP A 1 81 ? 9.903 -16.403 -30.045 1.00 87.56 81 ASP A O 1
ATOM 632 N N . PHE A 1 82 ? 10.295 -14.343 -29.250 1.00 87.19 82 PHE A N 1
ATOM 633 C CA . PHE A 1 82 ? 10.273 -13.694 -30.559 1.00 87.19 82 PHE A CA 1
ATOM 634 C C . PHE A 1 82 ? 11.432 -14.176 -31.446 1.00 87.19 82 PHE A C 1
ATOM 636 O O . PHE A 1 82 ? 11.213 -14.540 -32.597 1.00 87.19 82 PHE A O 1
ATOM 643 N N . LEU A 1 83 ? 12.646 -14.289 -30.906 1.00 86.62 83 LEU A N 1
ATOM 644 C CA . LEU A 1 83 ? 13.817 -14.781 -31.639 1.00 86.62 83 LEU A CA 1
ATOM 645 C C . LEU A 1 83 ? 13.724 -16.277 -31.981 1.00 86.62 83 LEU A C 1
ATOM 647 O O . LEU A 1 83 ? 14.234 -16.696 -33.020 1.00 86.62 83 LEU A O 1
ATOM 651 N N . LYS A 1 84 ? 13.046 -17.088 -31.154 1.00 85.56 84 LYS A N 1
ATOM 652 C CA . LYS A 1 84 ? 12.741 -18.495 -31.486 1.00 85.56 84 LYS A CA 1
ATOM 653 C C . LYS A 1 84 ? 11.813 -18.609 -32.694 1.00 85.56 84 LYS A C 1
ATOM 655 O O . LYS A 1 84 ? 11.967 -19.526 -33.496 1.00 85.56 84 LYS A O 1
ATOM 660 N N . THR A 1 85 ? 10.843 -17.704 -32.803 1.00 85.19 85 THR A N 1
ATOM 661 C CA . THR A 1 85 ? 9.842 -17.706 -33.883 1.00 85.19 85 THR A CA 1
ATOM 662 C C . THR A 1 85 ? 10.326 -16.974 -35.137 1.00 85.19 85 THR A C 1
ATOM 664 O O . THR A 1 85 ? 9.915 -17.332 -36.238 1.00 85.19 85 THR A O 1
ATOM 667 N N . HIS A 1 86 ? 11.250 -16.017 -34.993 1.00 83.31 86 HIS A N 1
ATOM 668 C CA . HIS A 1 86 ? 11.798 -15.199 -36.079 1.00 83.31 86 HIS A CA 1
ATOM 669 C C . HIS A 1 86 ? 13.339 -15.194 -36.044 1.00 83.31 86 HIS A C 1
ATOM 671 O O . HIS A 1 86 ? 13.959 -14.202 -35.657 1.00 83.31 86 HIS A O 1
ATOM 677 N N . PRO A 1 87 ? 13.999 -16.283 -36.491 1.00 81.19 87 PRO A N 1
ATOM 678 C CA . PRO A 1 87 ? 15.460 -16.387 -36.438 1.00 81.19 87 PRO A CA 1
ATOM 679 C C . PRO A 1 87 ? 16.200 -15.361 -37.310 1.00 81.19 87 PRO A C 1
ATOM 681 O O . PRO A 1 87 ? 17.370 -15.090 -37.065 1.00 81.19 87 PRO A O 1
ATOM 684 N N . HIS A 1 88 ? 15.533 -14.785 -38.317 1.00 78.75 88 HIS A N 1
ATOM 685 C CA . HIS A 1 88 ? 16.105 -13.781 -39.224 1.00 78.75 88 HIS A CA 1
ATOM 686 C C . HIS A 1 88 ? 16.326 -12.409 -38.567 1.00 78.75 88 HIS A C 1
ATOM 688 O O . HIS A 1 88 ? 17.094 -11.609 -39.088 1.00 78.75 88 HIS A O 1
ATOM 694 N N . ASN A 1 89 ? 15.704 -12.157 -37.413 1.00 80.00 89 ASN A N 1
ATOM 695 C CA . ASN A 1 89 ? 15.890 -10.943 -36.612 1.00 80.00 89 ASN A CA 1
ATOM 696 C C . ASN A 1 89 ? 17.017 -11.069 -35.585 1.00 80.00 89 ASN A C 1
ATOM 698 O O . ASN A 1 89 ? 17.287 -10.132 -34.830 1.00 80.00 89 ASN A O 1
ATOM 702 N N . ARG A 1 90 ? 17.652 -12.243 -35.502 1.00 79.56 90 ARG A N 1
ATOM 703 C CA . ARG A 1 90 ? 18.744 -12.472 -34.567 1.00 79.56 90 ARG A CA 1
ATOM 704 C C . ARG A 1 90 ? 19.980 -11.703 -35.029 1.00 79.56 90 ARG A C 1
ATOM 706 O O . ARG A 1 90 ? 20.420 -11.848 -36.163 1.00 79.56 90 ARG A O 1
ATOM 713 N N . ARG A 1 91 ? 20.552 -10.930 -34.108 1.00 81.88 91 ARG A N 1
ATOM 714 C CA . ARG A 1 91 ? 21.825 -10.229 -34.305 1.00 81.88 91 ARG A CA 1
ATOM 715 C C . ARG A 1 91 ? 22.980 -11.201 -34.509 1.00 81.88 91 ARG A C 1
ATOM 717 O O . ARG A 1 91 ? 22.967 -12.309 -33.968 1.00 81.88 91 ARG A O 1
ATOM 724 N N . ASP A 1 92 ? 24.014 -10.731 -35.197 1.00 83.25 92 ASP A N 1
ATOM 725 C CA . ASP A 1 92 ? 25.274 -11.456 -35.311 1.00 83.25 92 ASP A CA 1
ATOM 726 C C . ASP A 1 92 ? 25.902 -11.673 -33.927 1.00 83.25 92 ASP A C 1
ATOM 728 O O . ASP A 1 92 ? 25.971 -10.763 -33.093 1.00 83.25 92 ASP A O 1
ATOM 732 N N . ASP A 1 93 ? 26.435 -12.873 -33.687 1.00 81.62 93 ASP A N 1
ATOM 733 C CA . ASP A 1 93 ? 27.026 -13.229 -32.389 1.00 81.62 93 ASP A CA 1
ATOM 734 C C . ASP A 1 93 ? 28.213 -12.307 -32.020 1.00 81.62 93 ASP A C 1
ATOM 736 O O . ASP A 1 93 ? 28.467 -12.034 -30.844 1.00 81.62 93 ASP A O 1
ATOM 740 N N . ALA A 1 94 ? 28.910 -11.757 -33.022 1.00 80.62 94 ALA A N 1
ATOM 741 C CA . ALA A 1 94 ? 29.981 -10.779 -32.826 1.00 80.62 94 ALA A CA 1
ATOM 742 C C . ALA A 1 94 ? 29.475 -9.436 -32.267 1.00 80.62 94 ALA A C 1
ATOM 744 O O . ALA A 1 94 ? 30.179 -8.782 -31.495 1.00 80.62 94 ALA A O 1
ATOM 745 N N . GLU A 1 95 ? 28.268 -9.011 -32.637 1.00 83.12 95 GLU A N 1
ATOM 746 C CA . GLU A 1 95 ? 27.653 -7.782 -32.135 1.00 83.12 95 GLU A CA 1
ATOM 747 C C . GLU A 1 95 ? 27.061 -7.975 -30.739 1.00 83.12 95 GLU A C 1
ATOM 749 O O . GLU A 1 95 ? 27.244 -7.127 -29.861 1.00 83.12 95 GLU A O 1
ATOM 754 N N . ILE A 1 96 ? 26.446 -9.134 -30.498 1.00 86.12 96 ILE A N 1
ATOM 755 C CA . ILE A 1 96 ? 25.995 -9.556 -29.168 1.00 86.12 96 ILE A CA 1
ATOM 756 C C . ILE A 1 96 ? 27.156 -9.491 -28.167 1.00 86.12 96 ILE A C 1
ATOM 758 O O . ILE A 1 96 ? 27.028 -8.861 -27.115 1.00 86.12 96 ILE A O 1
ATOM 762 N N . ALA A 1 97 ? 28.321 -10.041 -28.526 1.00 84.62 97 ALA A N 1
ATOM 763 C CA . ALA A 1 97 ? 29.508 -10.006 -27.674 1.00 84.62 97 ALA A CA 1
ATOM 764 C C . ALA A 1 97 ? 29.983 -8.573 -27.365 1.00 84.62 97 ALA A C 1
ATOM 766 O O . ALA A 1 97 ? 30.370 -8.277 -26.232 1.00 84.62 97 ALA A O 1
ATOM 767 N N . ARG A 1 98 ? 29.912 -7.655 -28.342 1.00 86.94 98 ARG A N 1
ATOM 768 C CA . ARG A 1 98 ? 30.249 -6.234 -28.131 1.00 86.94 98 ARG A CA 1
ATOM 769 C C . ARG A 1 98 ? 29.274 -5.551 -27.175 1.00 86.94 98 ARG A C 1
ATOM 771 O O . ARG A 1 98 ? 29.699 -4.788 -26.309 1.00 86.94 98 ARG A O 1
ATOM 778 N N . LEU A 1 99 ? 27.977 -5.823 -27.311 1.00 84.62 99 LEU A N 1
ATOM 779 C CA . LEU A 1 99 ? 26.950 -5.280 -26.419 1.00 84.62 99 LEU A CA 1
ATOM 780 C C . LEU A 1 99 ? 27.076 -5.830 -25.000 1.00 84.62 99 LEU A C 1
ATOM 782 O O . LEU A 1 99 ? 26.840 -5.096 -24.040 1.00 84.62 99 LEU A O 1
ATOM 786 N N . ASP A 1 100 ? 27.482 -7.089 -24.868 1.00 85.44 100 ASP A N 1
ATOM 787 C CA . ASP A 1 100 ? 27.745 -7.711 -23.577 1.00 85.44 100 ASP A CA 1
ATOM 788 C C . ASP A 1 100 ? 28.985 -7.138 -22.899 1.00 85.44 100 ASP A C 1
ATOM 790 O O . ASP A 1 100 ? 28.945 -6.861 -21.702 1.00 85.44 100 ASP A O 1
ATOM 794 N N . GLN A 1 101 ? 30.040 -6.857 -23.663 1.00 85.88 101 GLN A N 1
ATOM 795 C CA . GLN A 1 101 ? 31.235 -6.183 -23.157 1.00 85.88 101 GLN A CA 1
ATOM 796 C C . GLN A 1 101 ? 30.957 -4.735 -22.718 1.00 85.88 101 GLN A C 1
ATOM 798 O O . GLN A 1 101 ? 31.585 -4.242 -21.782 1.00 85.88 101 GLN A O 1
ATOM 803 N N . ALA A 1 102 ? 30.027 -4.051 -23.386 1.00 82.56 102 ALA A N 1
ATOM 804 C CA . ALA A 1 102 ? 29.652 -2.678 -23.062 1.00 82.56 102 ALA A CA 1
ATOM 805 C C . ALA A 1 102 ? 28.646 -2.558 -21.902 1.00 82.56 102 ALA A C 1
ATOM 807 O O . ALA A 1 102 ? 28.409 -1.445 -21.429 1.00 82.56 102 ALA A O 1
ATOM 808 N N . ASP A 1 103 ? 28.036 -3.659 -21.451 1.00 85.56 103 ASP A N 1
ATOM 809 C CA . ASP A 1 103 ? 27.054 -3.638 -20.366 1.00 85.56 103 ASP A CA 1
ATOM 810 C C . ASP A 1 103 ? 27.717 -3.447 -18.997 1.00 85.56 103 ASP A C 1
ATOM 812 O O . ASP A 1 103 ? 28.360 -4.349 -18.462 1.00 85.56 103 ASP A O 1
ATOM 816 N N . GLN A 1 104 ? 27.482 -2.282 -18.395 1.00 78.19 104 GLN A N 1
ATOM 817 C CA . GLN A 1 104 ? 27.919 -1.962 -17.033 1.00 78.19 104 GLN A CA 1
ATOM 818 C C . GLN A 1 104 ? 26.786 -2.100 -16.002 1.00 78.19 104 GLN A C 1
ATOM 820 O O . GLN A 1 104 ? 27.020 -1.947 -14.804 1.00 78.19 104 GLN A O 1
ATOM 825 N N . ILE A 1 105 ? 25.557 -2.379 -16.447 1.00 78.00 105 ILE A N 1
ATOM 826 C CA . ILE A 1 105 ? 24.351 -2.397 -15.609 1.00 78.00 105 ILE A CA 1
ATOM 827 C C . ILE A 1 105 ? 24.206 -3.752 -14.904 1.00 78.00 105 ILE A C 1
ATOM 829 O O . ILE A 1 105 ? 23.693 -3.814 -13.790 1.00 78.00 105 ILE A O 1
ATOM 833 N N . GLY A 1 106 ? 24.751 -4.836 -15.471 1.00 71.44 106 GLY A N 1
ATOM 834 C CA . GLY A 1 106 ? 24.844 -6.130 -14.787 1.00 71.44 106 GLY A CA 1
ATOM 835 C C . GLY A 1 106 ? 23.481 -6.671 -14.325 1.00 71.44 106 GLY A C 1
ATOM 836 O O . GLY A 1 106 ? 22.429 -6.195 -14.742 1.00 71.44 106 GLY A O 1
ATOM 837 N N . ASN A 1 107 ? 23.468 -7.714 -13.484 1.00 65.81 107 ASN A N 1
ATOM 838 C CA . ASN A 1 107 ? 22.219 -8.336 -13.002 1.00 65.81 107 ASN A CA 1
ATOM 839 C C . ASN A 1 107 ? 21.598 -7.634 -11.782 1.00 65.81 107 ASN A C 1
ATOM 841 O O . ASN A 1 107 ? 20.767 -8.216 -11.090 1.00 65.81 107 ASN A O 1
ATOM 845 N N . ARG A 1 108 ? 22.059 -6.427 -11.455 1.00 66.38 108 ARG A N 1
ATOM 846 C CA . ARG A 1 108 ? 21.650 -5.695 -10.256 1.00 66.38 108 ARG A CA 1
ATOM 847 C C . ARG A 1 108 ? 21.081 -4.353 -10.681 1.00 66.38 108 ARG A C 1
ATOM 849 O O . ARG A 1 108 ? 21.568 -3.743 -11.622 1.00 66.38 108 ARG A O 1
ATOM 856 N N . THR A 1 109 ? 20.075 -3.886 -9.960 1.00 76.38 109 THR A N 1
ATOM 857 C CA . THR A 1 109 ? 19.575 -2.522 -10.095 1.00 76.38 109 THR A CA 1
ATOM 858 C C . THR A 1 109 ? 20.705 -1.513 -9.876 1.00 76.38 109 THR A C 1
ATOM 860 O O . THR A 1 109 ? 21.392 -1.569 -8.852 1.00 76.38 109 THR A O 1
ATOM 863 N N . VAL A 1 110 ? 20.877 -0.577 -10.814 1.00 76.44 110 VAL A N 1
ATOM 864 C CA . VAL A 1 110 ? 21.851 0.517 -10.700 1.00 76.44 110 VAL A CA 1
ATOM 865 C C . VAL A 1 110 ? 21.126 1.817 -10.364 1.00 76.44 110 VAL A C 1
ATOM 867 O O . VAL A 1 110 ? 20.339 2.326 -11.164 1.00 76.44 110 VAL A O 1
ATOM 870 N N . SER A 1 111 ? 21.427 2.371 -9.188 1.00 76.06 111 SER A N 1
ATOM 871 C CA . SER A 1 111 ? 20.934 3.676 -8.733 1.00 76.06 111 SER A CA 1
ATOM 872 C C . SER A 1 111 ? 21.920 4.781 -9.108 1.00 76.06 111 SER A C 1
ATOM 874 O O . SER A 1 111 ? 23.087 4.743 -8.725 1.00 76.06 111 SER A O 1
ATOM 876 N N . LEU A 1 112 ? 21.453 5.806 -9.820 1.00 68.06 112 LEU A N 1
ATOM 877 C CA . LEU A 1 112 ? 22.293 6.869 -10.390 1.00 68.06 112 LEU A CA 1
ATOM 878 C C . LEU A 1 112 ? 22.409 8.119 -9.491 1.00 68.06 112 LEU A C 1
ATOM 880 O O . LEU A 1 112 ? 22.835 9.180 -9.956 1.00 68.06 112 LEU A O 1
ATOM 884 N N . GLY A 1 113 ? 22.043 8.015 -8.204 1.00 52.22 113 GLY A N 1
ATOM 885 C CA . GLY A 1 113 ? 21.921 9.160 -7.297 1.00 52.22 113 GLY A CA 1
ATOM 886 C C . GLY A 1 113 ? 22.504 8.968 -5.893 1.00 52.22 113 GLY A C 1
ATOM 887 O O . GLY A 1 113 ? 21.787 8.583 -4.978 1.00 52.22 113 GLY A O 1
ATOM 888 N N . LYS A 1 114 ? 23.759 9.391 -5.694 1.00 37.38 114 LYS A N 1
ATOM 889 C CA . LYS A 1 114 ? 24.164 10.143 -4.493 1.00 37.38 114 LYS A CA 1
ATOM 890 C C . LYS A 1 114 ? 24.391 11.582 -4.948 1.00 37.38 114 LYS A C 1
ATOM 892 O O . LYS A 1 114 ? 25.265 11.830 -5.774 1.00 37.38 114 LYS A O 1
ATOM 897 N N . ARG A 1 115 ? 23.584 12.526 -4.458 1.00 36.84 115 ARG A N 1
ATOM 898 C CA . ARG A 1 115 ? 23.953 13.944 -4.528 1.00 36.84 115 ARG A CA 1
ATOM 899 C C . ARG A 1 115 ? 25.133 14.139 -3.576 1.00 36.84 115 ARG A C 1
ATOM 901 O O . ARG A 1 115 ? 25.059 13.689 -2.433 1.00 36.84 115 ARG A O 1
ATOM 908 N N . ALA A 1 116 ? 26.212 14.748 -4.058 1.00 39.06 116 ALA A N 1
ATOM 909 C CA . ALA A 1 116 ? 27.224 15.322 -3.186 1.00 39.06 116 ALA A CA 1
ATOM 910 C C . ALA A 1 116 ? 26.524 16.364 -2.300 1.00 39.06 116 ALA A C 1
ATOM 912 O O . ALA A 1 116 ? 25.755 17.177 -2.811 1.00 39.06 116 ALA A O 1
ATOM 913 N N . ARG A 1 117 ? 26.714 16.271 -0.981 1.00 35.69 117 ARG A N 1
ATOM 914 C CA . ARG A 1 117 ? 26.360 17.350 -0.058 1.00 35.69 117 ARG A CA 1
ATOM 915 C C . ARG A 1 117 ? 27.273 18.522 -0.403 1.00 35.69 117 ARG A C 1
ATOM 917 O O . ARG A 1 117 ? 28.484 18.387 -0.267 1.00 35.69 117 ARG A O 1
ATOM 924 N N . GLU A 1 118 ? 26.697 19.609 -0.896 1.00 39.25 118 GLU A N 1
ATOM 925 C CA . GLU A 1 118 ? 27.341 20.913 -0.805 1.00 39.25 118 GLU A CA 1
ATOM 926 C C . GLU A 1 118 ? 27.323 21.301 0.679 1.00 39.25 118 GLU A C 1
ATOM 928 O O . GLU A 1 118 ? 26.310 21.157 1.367 1.00 39.25 118 GLU A O 1
ATOM 933 N N . ASP A 1 119 ? 28.517 21.611 1.166 1.00 42.16 119 ASP A N 1
ATOM 934 C CA . ASP A 1 119 ? 28.865 22.001 2.524 1.00 42.16 119 ASP A CA 1
ATOM 935 C C . ASP A 1 119 ? 28.383 23.435 2.761 1.00 42.16 119 ASP A C 1
ATOM 937 O O . ASP A 1 119 ? 29.057 24.383 2.376 1.00 42.16 119 ASP A O 1
ATOM 941 N N . ASP A 1 120 ? 27.201 23.588 3.352 1.00 38.06 120 ASP A N 1
ATOM 942 C CA . ASP A 1 120 ? 26.810 24.821 4.030 1.00 38.06 120 ASP A CA 1
ATOM 943 C C . ASP A 1 120 ? 26.675 24.489 5.513 1.00 38.06 120 ASP A C 1
ATOM 945 O O . ASP A 1 120 ? 25.750 23.797 5.951 1.00 38.06 120 ASP A O 1
ATOM 949 N N . GLY A 1 121 ? 27.681 24.924 6.267 1.00 45.41 121 GLY A N 1
ATOM 950 C CA . GLY A 1 121 ? 27.725 24.793 7.708 1.00 45.41 121 GLY A CA 1
ATOM 951 C C . GLY A 1 121 ? 26.611 25.597 8.365 1.00 45.41 121 GLY A C 1
ATOM 952 O O . GLY A 1 121 ? 26.541 26.813 8.215 1.00 45.41 121 GLY A O 1
ATOM 953 N N . ASP A 1 122 ? 25.801 24.918 9.169 1.00 34.44 122 ASP A N 1
ATOM 954 C CA . ASP A 1 122 ? 25.229 25.524 10.361 1.00 34.44 122 ASP A CA 1
ATOM 955 C C . ASP A 1 122 ? 25.144 24.481 11.476 1.00 34.44 122 ASP A C 1
ATOM 957 O O . ASP A 1 122 ? 24.798 23.313 11.276 1.00 34.44 122 ASP A O 1
ATOM 961 N N . GLN A 1 123 ? 25.565 24.920 12.649 1.00 45.12 123 GLN A N 1
ATOM 962 C CA . GLN A 1 123 ? 25.870 24.122 13.813 1.00 45.12 123 GLN A CA 1
ATOM 963 C C . GLN A 1 123 ? 24.716 24.237 14.805 1.00 45.12 123 GLN A C 1
ATOM 965 O O . GLN A 1 123 ? 24.506 25.292 15.390 1.00 45.12 123 GLN A O 1
ATOM 970 N N . SER A 1 124 ? 23.996 23.139 15.045 1.00 36.44 124 SER A N 1
ATOM 971 C CA . SER A 1 124 ? 23.310 22.914 16.324 1.00 36.44 124 SER A CA 1
ATOM 972 C C . SER A 1 124 ? 22.974 21.433 16.539 1.00 36.44 124 SER A C 1
ATOM 974 O O . SER A 1 124 ? 22.170 20.824 15.843 1.00 36.44 124 SER A O 1
ATOM 976 N N . ASP A 1 125 ? 23.700 20.854 17.490 1.00 33.62 125 ASP A N 1
ATOM 977 C CA . ASP A 1 125 ? 23.245 19.986 18.573 1.00 33.62 125 ASP A CA 1
ATOM 978 C C . ASP A 1 125 ? 22.104 18.980 18.306 1.00 33.62 125 ASP A C 1
ATOM 980 O O . ASP A 1 125 ? 20.919 19.284 18.415 1.00 33.62 125 ASP A O 1
ATOM 984 N N . SER A 1 126 ? 22.504 17.704 18.235 1.00 37.16 126 SER A N 1
ATOM 985 C CA . SER A 1 126 ? 22.239 16.724 19.302 1.00 37.16 126 SER A CA 1
ATOM 986 C C . SER A 1 126 ? 21.535 15.413 18.911 1.00 37.16 126 SER A C 1
ATOM 988 O O . SER A 1 126 ? 20.625 15.362 18.092 1.00 37.16 126 SER A O 1
ATOM 99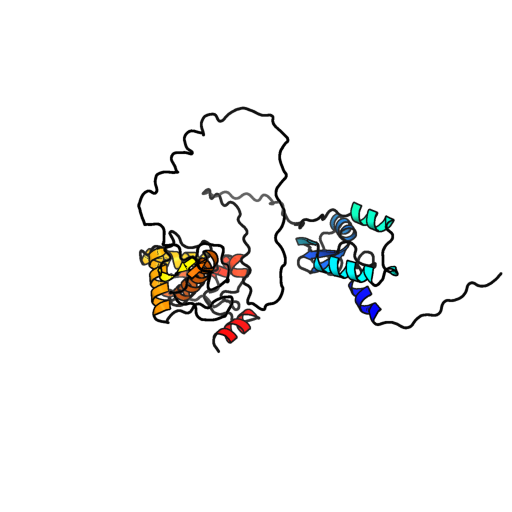0 N N . PHE A 1 127 ? 21.948 14.388 19.664 1.00 30.55 127 PHE A N 1
ATOM 991 C CA . PHE A 1 127 ? 21.358 13.069 19.903 1.00 30.55 127 PHE A CA 1
ATOM 992 C C . PHE A 1 127 ? 21.570 12.006 18.816 1.00 30.55 127 PHE A C 1
ATOM 994 O O . PHE A 1 127 ? 21.084 12.067 17.694 1.00 30.55 127 PHE A O 1
ATOM 1001 N N . SER A 1 128 ? 22.345 11.001 19.215 1.00 42.09 128 SER A N 1
ATOM 1002 C CA . SER A 1 128 ? 22.550 9.728 18.543 1.00 42.09 128 SER A CA 1
ATOM 1003 C C . SER A 1 128 ? 21.245 8.939 18.461 1.00 42.09 128 SER A C 1
ATOM 1005 O O . SER A 1 128 ? 20.738 8.543 19.508 1.00 42.09 128 SER A O 1
ATOM 1007 N N . ASP A 1 129 ? 20.790 8.629 17.250 1.00 37.06 129 ASP A N 1
ATOM 1008 C CA . ASP A 1 129 ? 19.952 7.458 17.007 1.00 37.06 129 ASP A CA 1
ATOM 1009 C C . ASP A 1 129 ? 20.567 6.623 15.878 1.00 37.06 129 ASP A C 1
ATOM 1011 O O . ASP A 1 129 ? 20.791 7.073 14.752 1.00 37.06 129 ASP A O 1
ATOM 1015 N N . ASP A 1 130 ? 20.933 5.412 16.279 1.00 42.78 130 ASP A N 1
ATOM 1016 C CA . ASP A 1 130 ? 21.363 4.279 15.477 1.00 42.78 130 ASP A CA 1
ATOM 1017 C C . ASP A 1 130 ? 20.114 3.670 14.826 1.00 42.78 130 ASP A C 1
ATOM 1019 O O . ASP A 1 130 ? 19.377 2.931 15.473 1.00 42.78 130 ASP A O 1
ATOM 1023 N N . ASP A 1 131 ? 19.850 4.009 13.563 1.00 36.31 131 ASP A N 1
ATOM 1024 C CA . ASP A 1 131 ? 18.788 3.387 12.767 1.00 36.31 131 ASP A CA 1
ATOM 1025 C C . ASP A 1 131 ? 19.437 2.582 11.636 1.00 36.31 131 ASP A C 1
ATOM 1027 O O . ASP A 1 131 ? 19.881 3.104 10.611 1.00 36.31 131 ASP A O 1
ATOM 1031 N N . SER A 1 132 ? 19.571 1.280 11.882 1.00 39.31 132 SER A N 1
ATOM 1032 C CA . SER A 1 132 ? 19.963 0.302 10.876 1.00 39.31 132 SER A CA 1
ATOM 1033 C C . SER A 1 132 ? 18.770 0.017 9.965 1.00 39.31 132 SER A C 1
ATOM 1035 O O . SER A 1 132 ? 17.782 -0.581 10.388 1.00 39.31 132 SER A O 1
ATOM 1037 N N . ASP A 1 133 ? 18.915 0.420 8.705 1.00 41.88 133 ASP A N 1
ATOM 1038 C CA . ASP A 1 133 ? 18.002 0.198 7.585 1.00 41.88 133 ASP A CA 1
ATOM 1039 C C . ASP A 1 133 ? 17.355 -1.206 7.566 1.00 41.88 133 ASP A C 1
ATOM 1041 O O . ASP A 1 133 ? 18.029 -2.221 7.362 1.00 41.88 133 ASP A O 1
ATOM 1045 N N . VAL A 1 134 ? 16.020 -1.255 7.651 1.00 37.50 134 VAL A N 1
ATOM 1046 C CA . VAL A 1 134 ? 15.207 -2.366 7.129 1.00 37.50 134 VAL A CA 1
ATOM 1047 C C . VAL A 1 134 ? 14.104 -1.820 6.218 1.00 37.50 134 VAL A C 1
ATOM 1049 O O . VAL A 1 134 ? 12.976 -1.553 6.621 1.00 37.50 134 VAL A O 1
ATOM 1052 N N . GLU A 1 135 ? 14.441 -1.658 4.940 1.00 40.06 135 GLU A N 1
ATOM 1053 C CA . GLU A 1 135 ? 13.466 -1.502 3.859 1.00 40.06 135 GLU A CA 1
ATOM 1054 C C . GLU A 1 135 ? 12.726 -2.838 3.654 1.00 40.06 135 GLU A C 1
ATOM 1056 O O . GLU A 1 135 ? 13.178 -3.707 2.907 1.00 40.06 135 GLU A O 1
ATOM 1061 N N . GLU A 1 136 ? 11.569 -3.008 4.301 1.00 34.03 136 GLU A N 1
ATOM 1062 C CA . GLU A 1 136 ? 10.559 -3.984 3.880 1.00 34.03 136 GLU A CA 1
ATOM 1063 C C . GLU A 1 136 ? 9.332 -3.235 3.347 1.00 34.03 136 GLU A C 1
ATOM 1065 O O . GLU A 1 136 ? 8.441 -2.776 4.064 1.00 34.03 136 GLU A O 1
ATOM 1070 N N . VAL A 1 137 ? 9.327 -3.090 2.026 1.00 31.22 137 VAL A N 1
ATOM 1071 C CA . VAL A 1 137 ? 8.214 -2.641 1.191 1.00 31.22 137 VAL A CA 1
ATOM 1072 C C . VAL A 1 137 ? 6.953 -3.474 1.459 1.00 31.22 137 VAL A C 1
ATOM 1074 O O . VAL A 1 137 ? 6.683 -4.467 0.785 1.00 31.22 137 VAL A O 1
ATOM 1077 N N . LEU A 1 138 ? 6.106 -3.021 2.387 1.00 28.06 138 LEU A N 1
ATOM 1078 C CA . LEU A 1 138 ? 4.702 -3.430 2.441 1.00 28.06 138 LEU A CA 1
ATOM 1079 C C . LEU A 1 138 ? 3.942 -2.753 1.295 1.00 28.06 138 LEU A C 1
ATOM 1081 O O . LEU A 1 138 ? 3.277 -1.726 1.449 1.00 28.06 138 LEU A O 1
ATOM 1085 N N . SER A 1 139 ? 4.062 -3.361 0.119 1.00 29.69 139 SER A N 1
ATOM 1086 C CA . SER A 1 139 ? 3.068 -3.224 -0.937 1.00 29.69 139 SER A CA 1
ATOM 1087 C C . SER A 1 139 ? 1.749 -3.763 -0.390 1.00 29.69 139 SER A C 1
ATOM 1089 O O . SER A 1 139 ? 1.669 -4.933 -0.032 1.00 29.69 139 SER A O 1
ATOM 1091 N N . PHE A 1 140 ? 0.728 -2.915 -0.297 1.00 27.86 140 PHE A N 1
ATOM 1092 C CA . PHE A 1 140 ? -0.656 -3.354 -0.144 1.00 27.86 140 PHE A CA 1
ATOM 1093 C C . PHE A 1 140 ? -1.159 -3.808 -1.521 1.00 27.86 140 PHE A C 1
ATOM 1095 O O . PHE A 1 140 ? -1.278 -2.948 -2.399 1.00 27.86 140 PHE A O 1
ATOM 1102 N N . PRO A 1 141 ? -1.483 -5.093 -1.753 1.00 36.34 141 PRO A N 1
ATOM 1103 C CA . PRO A 1 141 ? -2.234 -5.489 -2.926 1.00 36.34 141 PRO A CA 1
ATOM 1104 C C . PRO A 1 141 ? -3.706 -5.630 -2.534 1.00 36.34 141 PRO A C 1
ATOM 1106 O O . PRO A 1 141 ? -4.084 -6.503 -1.757 1.00 36.34 141 PRO A O 1
ATOM 1109 N N . PHE A 1 142 ? -4.549 -4.776 -3.111 1.00 30.17 142 PHE A N 1
ATOM 1110 C CA . PHE A 1 142 ? -5.908 -5.199 -3.422 1.00 30.17 142 PHE A CA 1
ATOM 1111 C C . PHE A 1 142 ? -5.787 -6.322 -4.457 1.00 30.17 142 PHE A C 1
ATOM 1113 O O . PHE A 1 142 ? -5.091 -6.153 -5.460 1.00 30.17 142 PHE A O 1
ATOM 1120 N N . GLY A 1 143 ? -6.372 -7.478 -4.153 1.00 26.92 143 GLY A N 1
ATOM 1121 C CA . GLY A 1 143 ? -6.216 -8.692 -4.943 1.00 26.92 143 GLY A CA 1
ATOM 1122 C C . GLY A 1 143 ? -6.867 -8.617 -6.322 1.00 26.92 143 GLY A C 1
ATOM 1123 O O . GLY A 1 143 ? -7.919 -8.006 -6.488 1.00 26.92 143 GLY A O 1
ATOM 1124 N N . ASP A 1 144 ? -6.252 -9.306 -7.280 1.00 27.73 144 ASP A N 1
ATOM 1125 C CA . ASP A 1 144 ? -6.958 -10.354 -8.014 1.00 27.73 144 ASP A CA 1
ATOM 1126 C C . ASP A 1 144 ? -5.967 -11.460 -8.424 1.00 27.73 144 ASP A C 1
ATOM 1128 O O . ASP A 1 144 ? -4.769 -11.209 -8.586 1.00 27.73 144 ASP A O 1
ATOM 1132 N N . GLY A 1 145 ? -6.450 -12.700 -8.458 1.00 27.64 145 GLY A N 1
ATOM 1133 C CA . GLY A 1 145 ? -5.632 -13.914 -8.447 1.00 27.64 145 GLY A CA 1
ATOM 1134 C C . GLY A 1 145 ? -5.116 -14.397 -9.806 1.00 27.64 145 GLY A C 1
ATOM 1135 O O . GLY A 1 145 ? -5.569 -13.953 -10.858 1.00 27.64 145 GLY A O 1
ATOM 1136 N N . SER A 1 146 ? -4.192 -15.371 -9.736 1.00 29.20 146 SER A N 1
ATOM 1137 C CA . SER A 1 146 ? -3.995 -16.551 -10.617 1.00 29.20 146 SER A CA 1
ATOM 1138 C C . SER A 1 146 ? -2.507 -16.846 -10.857 1.00 29.20 146 SER A C 1
ATOM 1140 O O . SER A 1 146 ? -1.809 -16.030 -11.448 1.00 29.20 146 SER A O 1
ATOM 1142 N N . GLY A 1 147 ? -2.032 -18.046 -10.494 1.00 25.02 147 GLY A N 1
ATOM 1143 C CA . GLY A 1 147 ? -0.771 -18.590 -11.025 1.00 25.02 147 GLY A CA 1
ATOM 1144 C C . GLY A 1 147 ? -0.029 -19.551 -10.094 1.00 25.02 147 GLY A C 1
ATOM 1145 O O . GLY A 1 147 ? 0.516 -19.144 -9.079 1.00 25.02 147 GLY A O 1
ATOM 1146 N N . HIS A 1 148 ? -0.010 -20.832 -10.458 1.00 26.31 148 HIS A N 1
ATOM 1147 C CA . HIS A 1 148 ? 0.668 -21.945 -9.784 1.00 26.31 148 HIS A CA 1
ATOM 1148 C C . HIS A 1 148 ? 2.199 -21.784 -9.646 1.00 26.31 148 HIS A C 1
ATOM 1150 O O . HIS A 1 148 ? 2.860 -21.287 -10.554 1.00 26.31 148 HIS A O 1
ATOM 1156 N N . LEU A 1 149 ? 2.769 -22.355 -8.576 1.00 26.64 149 LEU A N 1
ATOM 1157 C CA . LEU A 1 149 ? 4.191 -22.712 -8.450 1.00 26.64 149 LEU A CA 1
ATOM 1158 C C . LEU A 1 149 ? 4.345 -24.243 -8.455 1.00 26.64 149 LEU A C 1
ATOM 1160 O O . LEU A 1 149 ? 3.565 -24.913 -7.774 1.00 26.64 149 LEU A O 1
ATOM 1164 N N . PRO A 1 150 ? 5.392 -24.807 -9.084 1.00 30.33 150 PRO A N 1
ATOM 1165 C CA . PRO A 1 150 ? 5.919 -26.102 -8.693 1.00 30.33 150 PRO A CA 1
ATOM 1166 C C . PRO A 1 150 ? 7.286 -25.977 -7.999 1.00 30.33 150 PRO A C 1
ATOM 1168 O O . PRO A 1 150 ? 8.166 -25.247 -8.440 1.00 30.33 150 PRO A O 1
ATOM 1171 N N . GLY A 1 151 ? 7.468 -26.799 -6.963 1.00 25.92 151 GLY A N 1
ATOM 1172 C CA . GLY A 1 151 ? 8.717 -27.528 -6.733 1.00 25.92 151 GLY A CA 1
ATOM 1173 C C . GLY A 1 151 ? 9.834 -26.816 -5.971 1.00 25.92 151 GLY A C 1
ATOM 1174 O O . GLY A 1 151 ? 10.655 -26.107 -6.540 1.00 25.92 151 GLY A O 1
ATOM 1175 N N . ALA A 1 152 ? 9.947 -27.142 -4.685 1.00 32.50 152 ALA A N 1
ATOM 1176 C CA . ALA A 1 152 ? 11.144 -26.928 -3.887 1.00 32.50 152 ALA A CA 1
ATOM 1177 C C . ALA A 1 152 ? 12.295 -27.846 -4.345 1.00 32.50 152 ALA A C 1
ATOM 1179 O O . ALA A 1 152 ? 12.133 -29.064 -4.336 1.00 32.50 152 ALA A O 1
ATOM 1180 N N . ALA A 1 153 ? 13.468 -27.280 -4.646 1.00 27.75 153 ALA A N 1
ATOM 1181 C CA . ALA A 1 153 ? 14.765 -27.930 -4.437 1.00 27.75 153 ALA A CA 1
ATOM 1182 C C . ALA A 1 153 ? 15.939 -26.942 -4.585 1.00 27.75 153 ALA A C 1
ATOM 1184 O O . ALA A 1 153 ? 16.019 -26.194 -5.550 1.00 27.75 153 ALA A O 1
ATOM 1185 N N . ALA A 1 154 ? 16.894 -27.076 -3.659 1.00 25.92 154 ALA A N 1
ATOM 1186 C CA . ALA A 1 154 ? 18.316 -26.739 -3.776 1.00 25.92 154 ALA A CA 1
ATOM 1187 C C . ALA A 1 154 ? 18.764 -25.263 -3.688 1.00 25.92 154 ALA A C 1
ATOM 1189 O O . ALA A 1 154 ? 18.805 -24.545 -4.677 1.00 25.92 154 ALA A O 1
ATOM 1190 N N . ALA A 1 155 ? 19.305 -24.889 -2.518 1.00 25.02 155 ALA A N 1
ATOM 1191 C CA . ALA A 1 155 ? 20.554 -24.117 -2.427 1.00 25.02 155 ALA A CA 1
ATOM 1192 C C . ALA A 1 155 ? 21.158 -24.205 -1.007 1.00 25.02 155 ALA A C 1
ATOM 1194 O O . ALA A 1 155 ? 20.916 -23.365 -0.142 1.00 25.02 155 ALA A O 1
ATOM 1195 N N . ARG A 1 156 ? 21.969 -25.244 -0.765 1.00 28.75 156 ARG A N 1
ATOM 1196 C CA . ARG A 1 156 ? 23.032 -25.239 0.256 1.00 28.75 156 ARG A CA 1
ATOM 1197 C C . ARG A 1 156 ? 24.366 -25.073 -0.471 1.00 28.75 156 ARG A C 1
ATOM 1199 O O . ARG A 1 156 ? 24.578 -25.742 -1.475 1.00 28.75 156 ARG A O 1
ATOM 1206 N N . ALA A 1 157 ? 25.259 -24.297 0.150 1.00 25.94 157 ALA A N 1
ATOM 1207 C CA . ALA A 1 157 ? 26.646 -24.004 -0.242 1.00 25.94 157 ALA A CA 1
ATOM 1208 C C . ALA A 1 157 ? 26.747 -22.967 -1.384 1.00 25.94 157 ALA A C 1
ATOM 1210 O O . ALA A 1 157 ? 26.019 -23.042 -2.357 1.00 25.94 157 ALA A O 1
ATOM 1211 N N . LEU A 1 158 ? 27.582 -21.929 -1.327 1.00 26.62 158 LEU A N 1
ATOM 1212 C CA . LEU A 1 158 ? 28.962 -21.837 -0.848 1.00 26.62 158 LEU A CA 1
ATOM 1213 C C . LEU A 1 158 ? 29.277 -20.374 -0.486 1.00 26.62 158 LEU A C 1
ATOM 1215 O O . LEU A 1 158 ? 28.947 -19.504 -1.275 1.00 26.62 158 LEU A O 1
ATOM 1219 N N . PHE A 1 159 ? 29.977 -20.110 0.622 1.00 23.91 159 PHE A N 1
ATOM 1220 C CA . PHE A 1 159 ? 31.036 -19.085 0.676 1.00 23.91 159 PHE A CA 1
ATOM 1221 C C . PHE A 1 159 ? 31.874 -19.287 1.949 1.00 23.91 159 PHE A C 1
ATOM 1223 O O . PHE A 1 159 ? 31.420 -19.041 3.066 1.00 23.91 159 PHE A O 1
ATOM 1230 N N . ARG A 1 160 ? 33.113 -19.770 1.786 1.00 27.20 160 ARG A N 1
ATOM 1231 C CA . ARG A 1 160 ? 34.148 -19.753 2.829 1.00 27.20 160 ARG A CA 1
ATOM 1232 C C . ARG A 1 160 ? 35.511 -19.479 2.190 1.00 27.20 160 ARG A C 1
ATOM 1234 O O . ARG A 1 160 ? 35.866 -20.148 1.226 1.00 27.20 160 ARG A O 1
ATOM 1241 N N . SER A 1 161 ? 36.269 -18.596 2.850 1.00 24.28 161 SER A N 1
ATOM 1242 C CA . SER A 1 161 ? 37.681 -18.220 2.628 1.00 24.28 161 SER A CA 1
ATOM 1243 C C . SER A 1 161 ? 37.882 -17.226 1.477 1.00 24.28 161 SER A C 1
ATOM 1245 O O . SER A 1 161 ? 37.416 -17.470 0.377 1.00 24.28 161 SER A O 1
ATOM 1247 N N . VAL A 1 162 ? 38.487 -16.047 1.646 1.00 24.00 162 VAL A N 1
ATOM 1248 C CA . VAL A 1 162 ? 39.834 -15.693 2.149 1.00 24.00 162 VAL A CA 1
ATOM 1249 C C . VAL A 1 162 ? 39.759 -14.180 2.482 1.00 24.00 162 VAL A C 1
ATOM 1251 O O . VAL A 1 162 ? 39.163 -13.440 1.714 1.00 24.00 162 VAL A O 1
ATOM 1254 N N . VAL A 1 163 ? 40.159 -13.647 3.640 1.00 27.34 163 VAL A N 1
ATOM 1255 C CA . VAL A 1 163 ? 41.542 -13.394 4.073 1.00 27.34 163 VAL A CA 1
ATOM 1256 C C . VAL A 1 163 ? 41.593 -13.261 5.598 1.00 27.34 163 VAL A C 1
ATOM 1258 O O . VAL A 1 163 ? 40.926 -12.425 6.204 1.00 27.34 163 VAL A O 1
ATOM 1261 N N . ALA A 1 164 ? 42.461 -14.062 6.205 1.00 26.55 164 ALA A N 1
ATOM 1262 C CA . ALA A 1 164 ? 43.069 -13.760 7.486 1.00 26.55 164 ALA A CA 1
ATOM 1263 C C . ALA A 1 164 ? 44.260 -12.824 7.248 1.00 26.55 164 ALA A C 1
ATOM 1265 O O . ALA A 1 164 ? 45.093 -13.132 6.399 1.00 26.55 164 ALA A O 1
ATOM 1266 N N . SER A 1 165 ? 44.365 -11.737 8.016 1.00 27.77 165 SER A N 1
ATOM 1267 C CA . SER A 1 165 ? 45.598 -11.288 8.692 1.00 27.77 165 SER A CA 1
ATOM 1268 C C . SER A 1 165 ? 45.363 -9.932 9.350 1.00 27.77 165 SER A C 1
ATOM 1270 O O . SER A 1 165 ? 45.121 -8.944 8.672 1.00 27.77 165 SER A O 1
ATOM 1272 N N . GLY A 1 166 ? 45.439 -9.889 10.680 1.00 27.17 166 GLY A N 1
ATOM 1273 C CA . GLY A 1 166 ? 45.323 -8.640 11.436 1.00 27.17 166 GLY A CA 1
ATOM 1274 C C . 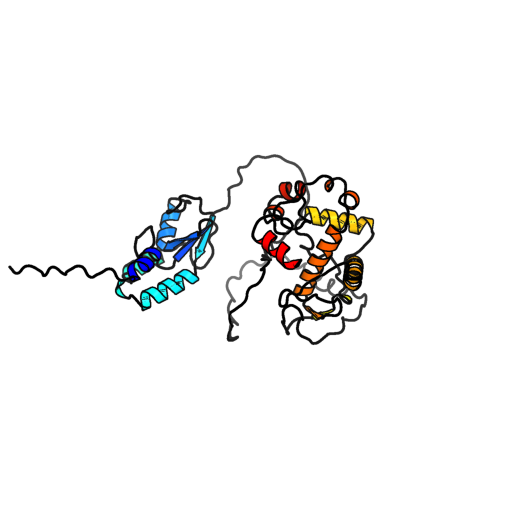GLY A 1 166 ? 44.820 -8.829 12.859 1.00 27.17 166 GLY A C 1
ATOM 1275 O O . GLY A 1 166 ? 43.860 -8.196 13.274 1.00 27.17 166 GLY A O 1
ATOM 1276 N N . ARG A 1 167 ? 45.436 -9.745 13.613 1.00 32.34 167 ARG A N 1
ATOM 1277 C CA . ARG A 1 167 ? 45.226 -9.851 15.061 1.00 32.34 167 ARG A CA 1
ATOM 1278 C C . ARG A 1 167 ? 45.774 -8.590 15.734 1.00 32.34 167 ARG A C 1
ATOM 1280 O O . ARG A 1 167 ? 46.980 -8.372 15.644 1.00 32.34 167 ARG A O 1
ATOM 1287 N N . ARG A 1 168 ? 44.947 -7.874 16.499 1.00 32.81 168 ARG A N 1
ATOM 1288 C CA . ARG A 1 168 ? 45.197 -7.469 17.902 1.00 32.81 168 ARG A CA 1
ATOM 1289 C C . ARG A 1 168 ? 44.064 -6.569 18.402 1.00 32.81 168 ARG A C 1
ATOM 1291 O O . ARG A 1 168 ? 43.520 -5.788 17.643 1.00 32.81 168 ARG A O 1
ATOM 1298 N N . ALA A 1 169 ? 43.796 -6.701 19.700 1.00 35.09 169 ALA A N 1
ATOM 1299 C CA . ALA A 1 169 ? 42.797 -6.001 20.507 1.00 35.09 169 ALA A CA 1
ATOM 1300 C C . ALA A 1 169 ? 41.349 -6.483 20.320 1.00 35.09 169 ALA A C 1
ATOM 1302 O O . ALA A 1 169 ? 40.659 -6.068 19.411 1.00 35.09 169 ALA A O 1
ATOM 1303 N N . HIS A 1 170 ? 40.925 -7.412 21.185 1.00 31.62 170 HIS A N 1
ATOM 1304 C CA . HIS A 1 170 ? 39.675 -7.366 21.968 1.00 31.62 170 HIS A CA 1
ATOM 1305 C C . HIS A 1 170 ? 39.523 -8.695 22.734 1.00 31.62 170 HIS A C 1
ATOM 1307 O O . HIS A 1 170 ? 38.650 -9.515 22.468 1.00 31.62 170 HIS A O 1
ATOM 1313 N N . ALA A 1 171 ? 40.404 -8.920 23.714 1.00 34.84 171 ALA A N 1
ATOM 1314 C CA . ALA A 1 171 ? 40.292 -10.016 24.684 1.00 34.84 171 ALA A CA 1
ATOM 1315 C C . ALA A 1 171 ? 39.490 -9.610 25.943 1.00 34.84 171 ALA A C 1
ATOM 1317 O O . ALA A 1 171 ? 39.718 -10.150 27.016 1.00 34.84 171 ALA A O 1
ATOM 1318 N N . HIS A 1 172 ? 38.543 -8.669 25.818 1.00 35.81 172 HIS A N 1
ATOM 1319 C CA . HIS A 1 172 ? 37.701 -8.198 26.932 1.00 35.81 172 HIS A CA 1
ATOM 1320 C C . HIS A 1 172 ? 36.196 -8.107 26.605 1.00 35.81 172 HIS A C 1
ATOM 1322 O O . HIS A 1 172 ? 35.457 -7.425 27.300 1.00 35.81 172 HIS A O 1
ATOM 1328 N N . ALA A 1 173 ? 35.703 -8.826 25.589 1.00 40.25 173 ALA A N 1
ATOM 1329 C CA . ALA A 1 173 ? 34.274 -8.823 25.234 1.00 40.25 173 ALA A CA 1
ATOM 1330 C C . ALA A 1 173 ? 33.713 -10.232 24.970 1.00 40.25 173 ALA A C 1
ATOM 1332 O O . ALA A 1 173 ? 32.937 -10.452 24.046 1.00 40.25 173 ALA A O 1
ATOM 1333 N N . ARG A 1 174 ? 34.125 -11.226 25.768 1.00 37.56 174 ARG A N 1
ATOM 1334 C CA . ARG A 1 174 ? 33.568 -12.592 25.693 1.00 37.56 174 ARG A CA 1
ATOM 1335 C C . ARG A 1 174 ? 33.150 -13.188 27.037 1.00 37.56 174 ARG A C 1
ATOM 1337 O O . ARG A 1 174 ? 32.970 -14.393 27.142 1.00 37.56 174 ARG A O 1
ATOM 1344 N N . ALA A 1 175 ? 32.925 -12.325 28.027 1.00 39.28 175 ALA A N 1
ATOM 1345 C CA . ALA A 1 175 ? 32.315 -12.676 29.310 1.00 39.28 175 ALA A CA 1
ATOM 1346 C C . ALA A 1 175 ? 30.975 -11.952 29.570 1.00 39.28 175 ALA A C 1
ATOM 1348 O O . ALA A 1 175 ? 30.408 -12.115 30.640 1.00 39.28 175 ALA A O 1
ATOM 1349 N N . ASN A 1 176 ? 30.437 -11.198 28.597 1.00 42.09 176 ASN A N 1
ATOM 1350 C CA . ASN A 1 176 ? 29.145 -10.505 28.735 1.00 42.09 176 ASN A CA 1
ATOM 1351 C C . ASN A 1 176 ? 28.143 -10.809 27.599 1.00 42.09 176 ASN A C 1
ATOM 1353 O O . ASN A 1 176 ? 27.281 -10.004 27.279 1.00 42.09 176 ASN A O 1
ATOM 1357 N N . ALA A 1 177 ? 28.260 -11.980 26.965 1.00 40.88 177 ALA A N 1
ATOM 1358 C CA . ALA A 1 177 ? 27.248 -12.492 26.029 1.00 40.88 177 ALA A CA 1
ATOM 1359 C C . ALA A 1 177 ? 26.385 -13.609 26.647 1.00 40.88 177 ALA A C 1
ATOM 1361 O O . ALA A 1 177 ? 25.447 -14.081 26.018 1.00 40.88 177 ALA A O 1
ATOM 1362 N N . ASN A 1 178 ? 26.686 -14.015 27.888 1.00 41.50 178 ASN A N 1
ATOM 1363 C CA . ASN A 1 178 ? 25.960 -15.066 28.607 1.00 41.50 178 ASN A CA 1
ATOM 1364 C C . ASN A 1 178 ? 25.191 -14.544 29.838 1.00 41.50 178 ASN A C 1
ATOM 1366 O O . ASN A 1 178 ? 24.647 -15.338 30.596 1.00 41.50 178 ASN A O 1
ATOM 1370 N N . ALA A 1 179 ? 25.125 -13.218 30.029 1.00 37.75 179 ALA A N 1
ATOM 1371 C CA . ALA A 1 179 ? 24.370 -12.568 31.108 1.00 37.75 179 ALA A CA 1
ATOM 1372 C C . ALA A 1 179 ? 23.049 -11.916 30.642 1.00 37.75 179 ALA A C 1
ATOM 1374 O O . ALA A 1 179 ? 22.220 -11.569 31.475 1.00 37.75 179 ALA A O 1
ATOM 1375 N N . HIS A 1 180 ? 22.792 -11.820 29.330 1.00 37.53 180 HIS A N 1
ATOM 1376 C CA . HIS A 1 180 ? 21.501 -11.353 28.792 1.00 37.53 180 HIS A CA 1
ATOM 1377 C C . HIS A 1 180 ? 20.557 -12.486 28.361 1.00 37.53 180 HIS A C 1
ATOM 1379 O O . HIS A 1 180 ? 19.460 -12.230 27.878 1.00 37.53 180 HIS A O 1
ATOM 1385 N N . ALA A 1 181 ? 20.946 -13.744 28.590 1.00 38.94 181 ALA A N 1
ATOM 1386 C CA . ALA A 1 181 ? 20.106 -14.911 28.329 1.00 38.94 181 ALA A CA 1
ATOM 1387 C C . ALA A 1 181 ? 19.260 -15.352 29.543 1.00 38.94 181 ALA A C 1
ATOM 1389 O O . ALA A 1 181 ? 18.575 -16.366 29.448 1.00 38.94 181 ALA A O 1
ATOM 1390 N N . ASN A 1 182 ? 19.296 -14.640 30.683 1.00 40.41 182 ASN A N 1
ATOM 1391 C CA . ASN A 1 182 ? 18.646 -15.130 31.908 1.00 40.41 182 ASN A CA 1
ATOM 1392 C C . ASN A 1 182 ? 18.055 -14.052 32.846 1.00 40.41 182 ASN A C 1
ATOM 1394 O O . ASN A 1 182 ? 18.127 -14.187 34.064 1.00 40.41 182 ASN A O 1
ATOM 1398 N N . THR A 1 183 ? 17.442 -12.992 32.304 1.00 39.94 183 THR A N 1
ATOM 1399 C CA . THR A 1 183 ? 16.676 -12.000 33.101 1.00 39.94 183 THR A CA 1
ATOM 1400 C C . THR A 1 183 ? 15.297 -11.644 32.535 1.00 39.94 183 THR A C 1
ATOM 1402 O O . THR A 1 183 ? 14.737 -10.605 32.864 1.00 39.94 183 THR A O 1
ATOM 1405 N N . HIS A 1 184 ? 14.673 -12.547 31.776 1.00 39.28 184 HIS A N 1
ATOM 1406 C CA . HIS A 1 184 ? 13.217 -12.524 31.566 1.00 39.28 184 HIS A CA 1
ATOM 1407 C C . HIS A 1 184 ? 12.582 -13.853 31.984 1.00 39.28 184 HIS A C 1
ATOM 1409 O O . HIS A 1 184 ? 11.838 -14.494 31.250 1.00 39.28 184 HIS A O 1
ATOM 1415 N N . ALA A 1 185 ? 12.881 -14.253 33.220 1.00 39.31 185 ALA A N 1
ATOM 1416 C CA . ALA A 1 185 ? 12.078 -15.193 33.985 1.00 39.31 185 ALA A CA 1
ATOM 1417 C C . ALA A 1 185 ? 11.026 -14.409 34.791 1.00 39.31 185 ALA A C 1
ATOM 1419 O O . ALA A 1 185 ? 11.151 -14.221 35.996 1.00 39.31 185 ALA A O 1
ATOM 1420 N N . GLN A 1 186 ? 9.977 -13.942 34.114 1.00 41.28 186 GLN A N 1
ATOM 1421 C CA . GLN A 1 186 ? 8.658 -13.823 34.734 1.00 41.28 186 GLN A CA 1
ATOM 1422 C C . GLN A 1 186 ? 7.688 -14.606 33.862 1.00 41.28 186 GLN A C 1
ATOM 1424 O O . GLN A 1 186 ? 7.377 -14.245 32.730 1.00 41.28 186 GLN A O 1
ATOM 1429 N N . ALA A 1 187 ? 7.323 -15.763 34.398 1.00 43.31 187 ALA A N 1
ATOM 1430 C CA . ALA A 1 187 ? 6.547 -16.794 33.756 1.00 43.31 187 ALA A CA 1
ATOM 1431 C C . ALA A 1 187 ? 5.164 -16.282 33.330 1.00 43.31 187 ALA A C 1
ATOM 1433 O O . ALA A 1 187 ? 4.302 -16.003 34.160 1.00 43.31 187 ALA A O 1
ATOM 1434 N N . GLN A 1 188 ? 4.933 -16.257 32.022 1.00 40.66 188 GLN A N 1
ATOM 1435 C CA . GLN A 1 188 ? 3.626 -16.545 31.448 1.00 40.66 188 GLN A CA 1
ATOM 1436 C C . GLN A 1 188 ? 3.811 -17.807 30.606 1.00 40.66 188 GLN A C 1
ATOM 1438 O O . GLN A 1 188 ? 4.754 -17.895 29.819 1.00 40.66 188 GLN A O 1
ATOM 1443 N N . ALA A 1 189 ? 2.980 -18.821 30.848 1.00 35.41 189 ALA A N 1
ATOM 1444 C CA . ALA A 1 189 ? 3.048 -20.106 30.157 1.00 35.41 189 ALA A CA 1
ATOM 1445 C C . ALA A 1 189 ? 3.131 -19.906 28.628 1.00 35.41 189 ALA A C 1
ATOM 1447 O O . ALA A 1 189 ? 2.466 -19.002 28.111 1.00 35.41 189 ALA A O 1
ATOM 1448 N N . PRO A 1 190 ? 3.915 -20.717 27.887 1.00 41.31 190 PRO A N 1
ATOM 1449 C CA . PRO A 1 190 ? 3.976 -20.596 26.435 1.00 41.31 190 PRO A CA 1
ATOM 1450 C C . PRO A 1 190 ? 2.551 -20.710 25.867 1.00 41.31 190 PRO A C 1
ATOM 1452 O O . PRO A 1 190 ? 1.835 -21.645 26.246 1.00 41.31 190 PRO A O 1
ATOM 1455 N N . PRO A 1 191 ? 2.107 -19.771 25.007 1.00 46.09 191 PRO A N 1
ATOM 1456 C CA . PRO A 1 191 ? 0.752 -19.791 24.479 1.00 46.09 191 PRO A CA 1
ATOM 1457 C C . PRO A 1 191 ? 0.515 -21.130 23.782 1.00 46.09 191 PRO A C 1
ATOM 1459 O O . PRO A 1 191 ? 1.327 -21.590 22.976 1.00 46.09 191 PRO A O 1
ATOM 1462 N N . GLN A 1 192 ? -0.578 -21.781 24.173 1.00 46.56 192 GLN A N 1
ATOM 1463 C CA . GLN A 1 192 ? -0.992 -23.091 23.687 1.00 46.56 192 GLN A CA 1
ATOM 1464 C C . GLN A 1 192 ? -1.003 -23.084 22.153 1.00 46.56 192 GLN A C 1
ATOM 1466 O O . GLN A 1 192 ? -1.677 -22.267 21.527 1.00 46.56 192 GLN A O 1
ATOM 1471 N N . ARG A 1 193 ? -0.206 -23.977 21.559 1.00 51.75 193 ARG A N 1
ATOM 1472 C CA . ARG A 1 193 ? -0.041 -24.122 20.110 1.00 51.75 193 ARG A CA 1
ATOM 1473 C C . ARG A 1 193 ? -1.375 -24.557 19.496 1.00 51.75 193 ARG A C 1
ATOM 1475 O O . ARG A 1 193 ? -1.793 -25.687 19.729 1.00 51.75 193 ARG A O 1
ATOM 1482 N N . SER A 1 194 ? -2.021 -23.720 18.685 1.00 51.88 194 SER A N 1
ATOM 1483 C CA . SER A 1 194 ? -3.052 -24.205 17.761 1.00 51.88 194 SER A CA 1
ATOM 1484 C C . SER A 1 194 ? -2.364 -24.688 16.486 1.00 51.88 194 SER A C 1
ATOM 1486 O O . SER A 1 194 ? -1.813 -23.892 15.735 1.00 51.88 194 SER A O 1
ATOM 1488 N N . ALA A 1 195 ? -2.336 -26.000 16.262 1.00 53.84 195 ALA A N 1
ATOM 1489 C CA . ALA A 1 195 ? -1.714 -26.627 15.096 1.00 53.84 195 ALA A CA 1
ATOM 1490 C C . ALA A 1 195 ? -2.637 -26.560 13.861 1.00 53.84 195 ALA A C 1
ATOM 1492 O O . ALA A 1 195 ? -3.123 -27.585 13.392 1.00 53.84 195 ALA A O 1
ATOM 1493 N N . GLY A 1 196 ? -2.931 -25.352 13.372 1.00 64.94 196 GLY A N 1
ATOM 1494 C CA . GLY A 1 196 ? -3.806 -25.148 12.214 1.00 64.94 196 GLY A CA 1
ATOM 1495 C C . GLY A 1 196 ? -3.317 -24.040 11.277 1.00 64.94 196 GLY A C 1
ATOM 1496 O O . GLY A 1 196 ? -2.613 -23.133 11.739 1.00 64.94 196 GLY A O 1
ATOM 1497 N N . PRO A 1 197 ? -3.680 -24.106 9.980 1.00 73.00 197 PRO A N 1
ATOM 1498 C CA . PRO A 1 197 ? -3.316 -23.099 8.990 1.00 73.00 197 PRO A CA 1
ATOM 1499 C C . PRO A 1 197 ? -3.904 -21.733 9.346 1.00 73.00 197 PRO A C 1
ATOM 1501 O O . PRO A 1 197 ? -4.967 -21.636 9.963 1.00 73.00 197 PRO A O 1
ATOM 1504 N N . CYS A 1 198 ? -3.201 -20.669 8.959 1.00 77.75 198 CYS A N 1
ATOM 1505 C CA . CYS A 1 198 ? -3.702 -19.308 9.111 1.00 77.75 198 CYS A CA 1
ATOM 1506 C C . CYS A 1 198 ? -5.015 -19.158 8.338 1.00 77.75 198 CYS A C 1
ATOM 1508 O O . CYS A 1 198 ? -5.038 -19.378 7.129 1.00 77.75 198 CYS A O 1
ATOM 1510 N N . ALA A 1 199 ? -6.088 -18.742 9.008 1.00 74.56 199 ALA A N 1
ATOM 1511 C CA . ALA A 1 199 ? -7.386 -18.589 8.351 1.00 74.56 199 ALA A CA 1
ATOM 1512 C C . ALA A 1 199 ? -7.429 -17.450 7.320 1.00 74.56 199 ALA A C 1
ATOM 1514 O O . ALA A 1 199 ? -8.337 -17.400 6.500 1.00 74.56 199 ALA A O 1
ATOM 1515 N N . ASP A 1 200 ? -6.461 -16.535 7.382 1.00 72.06 200 ASP A N 1
ATOM 1516 C CA . ASP A 1 200 ? -6.358 -15.413 6.459 1.00 72.06 200 ASP A CA 1
ATOM 1517 C C . ASP A 1 200 ? -5.484 -15.760 5.245 1.00 72.06 200 ASP A C 1
ATOM 1519 O O . ASP A 1 200 ? -5.968 -15.777 4.121 1.00 72.06 200 ASP A O 1
ATOM 1523 N N . CYS A 1 201 ? -4.213 -16.126 5.438 1.00 76.44 201 CYS A N 1
ATOM 1524 C CA . CYS A 1 201 ? -3.303 -16.394 4.314 1.00 76.44 201 CYS A CA 1
ATOM 1525 C C . CYS A 1 201 ? -3.182 -17.870 3.900 1.00 76.44 201 CYS A C 1
ATOM 1527 O O . CYS A 1 201 ? -2.446 -18.172 2.966 1.00 76.44 201 CYS A O 1
ATOM 1529 N N . GLY A 1 202 ? -3.829 -18.803 4.602 1.00 71.31 202 GLY A N 1
ATOM 1530 C CA . GLY A 1 202 ? -3.768 -20.239 4.307 1.00 71.31 202 GLY A CA 1
ATOM 1531 C C . GLY A 1 202 ? -2.430 -20.921 4.626 1.00 71.31 202 GLY A C 1
ATOM 1532 O O . GLY A 1 202 ? -2.347 -22.145 4.559 1.00 71.31 202 GLY A O 1
ATOM 1533 N N . ASN A 1 203 ? -1.388 -20.174 5.012 1.00 70.25 203 ASN A N 1
ATOM 1534 C CA . ASN A 1 203 ? -0.076 -20.752 5.313 1.00 70.25 203 ASN A CA 1
ATOM 1535 C C . ASN A 1 203 ? -0.130 -21.647 6.563 1.00 70.25 203 ASN A C 1
ATOM 1537 O O . ASN A 1 203 ? -0.567 -21.213 7.634 1.00 70.25 203 ASN A O 1
ATOM 1541 N N . GLY A 1 204 ? 0.347 -22.888 6.412 1.00 60.16 204 GLY A N 1
ATOM 1542 C CA . GLY A 1 204 ? 0.348 -23.936 7.441 1.00 60.16 204 GLY A CA 1
ATOM 1543 C C . GLY A 1 204 ? 1.597 -24.004 8.326 1.00 60.16 204 GLY A C 1
ATOM 1544 O O . GLY A 1 204 ? 1.578 -24.704 9.333 1.00 60.16 204 GLY A O 1
ATOM 1545 N N . ASP A 1 205 ? 2.663 -23.271 7.995 1.00 54.41 205 ASP A N 1
ATOM 1546 C CA . ASP A 1 205 ? 4.005 -23.537 8.547 1.00 54.41 205 ASP A CA 1
ATOM 1547 C C . ASP A 1 205 ? 4.469 -22.584 9.662 1.00 54.41 205 ASP A C 1
ATOM 1549 O O . ASP A 1 205 ? 5.615 -22.648 10.109 1.00 54.41 205 ASP A O 1
ATOM 1553 N N . ALA A 1 206 ? 3.612 -21.686 10.149 1.00 59.75 206 ALA A N 1
ATOM 1554 C CA . ALA A 1 206 ? 4.027 -20.656 11.100 1.00 59.75 206 ALA A CA 1
ATOM 1555 C C . ALA A 1 206 ? 3.023 -20.486 12.238 1.00 59.75 206 ALA A C 1
ATOM 1557 O O . ALA A 1 206 ? 1.823 -20.471 11.998 1.00 59.75 206 ALA A O 1
ATOM 1558 N N . PHE A 1 207 ? 3.549 -20.309 13.458 1.00 72.88 207 PHE A N 1
ATOM 1559 C CA . PHE A 1 207 ? 2.846 -19.888 14.678 1.00 72.88 207 PHE A CA 1
ATOM 1560 C C . PHE A 1 207 ? 1.513 -19.189 14.379 1.00 72.88 207 PHE A C 1
ATOM 1562 O O . PHE A 1 207 ? 1.513 -18.056 13.887 1.00 72.88 207 PHE A O 1
ATOM 1569 N N . THR A 1 208 ? 0.402 -19.864 14.678 1.00 80.19 208 THR A N 1
ATOM 1570 C CA . THR A 1 208 ? -0.931 -19.271 14.633 1.00 80.19 208 THR A CA 1
ATOM 1571 C C . THR A 1 208 ? -1.464 -19.093 16.043 1.00 80.19 208 THR A C 1
ATOM 1573 O O . THR A 1 208 ? -1.257 -19.930 16.924 1.00 80.19 208 THR A O 1
ATOM 1576 N N . GLN A 1 209 ? -2.118 -17.961 16.268 1.00 82.75 209 GLN A N 1
ATOM 1577 C CA . GLN A 1 209 ? -2.768 -17.659 17.531 1.00 82.75 209 GLN A CA 1
ATOM 1578 C C . GLN A 1 209 ? -4.044 -16.856 17.262 1.00 82.75 209 GLN A C 1
ATOM 1580 O O . GLN A 1 209 ? -4.059 -16.024 16.351 1.00 82.75 209 GLN A O 1
ATOM 1585 N N . PRO A 1 210 ? -5.118 -17.067 18.039 1.00 86.19 210 PRO A N 1
ATOM 1586 C CA . PRO A 1 210 ? -6.298 -16.227 17.940 1.00 86.19 210 PRO A CA 1
ATOM 1587 C C . PRO A 1 210 ? -6.031 -14.780 18.346 1.00 86.19 210 PRO A C 1
ATOM 1589 O O . PRO A 1 210 ? -5.324 -14.525 19.327 1.00 86.19 210 PRO A O 1
ATOM 1592 N N . LEU A 1 211 ? -6.680 -13.839 17.659 1.00 85.44 211 LEU A N 1
ATOM 1593 C CA . LEU A 1 211 ? -6.529 -12.406 17.921 1.00 85.44 211 LEU A CA 1
ATOM 1594 C C . LEU A 1 211 ? -6.902 -12.033 19.367 1.00 85.44 211 LEU A C 1
ATOM 1596 O O . LEU A 1 211 ? -6.196 -11.248 19.997 1.00 85.44 211 LEU A O 1
ATOM 1600 N N . ARG A 1 212 ? -7.939 -12.664 19.944 1.00 86.31 212 ARG A N 1
ATOM 1601 C CA . ARG A 1 212 ? -8.341 -12.443 21.351 1.00 86.31 212 ARG A CA 1
ATOM 1602 C C . ARG A 1 212 ? -7.275 -12.822 22.380 1.00 86.31 212 ARG A C 1
ATOM 1604 O O . ARG A 1 212 ? -7.204 -12.230 23.456 1.00 86.31 212 ARG A O 1
ATOM 1611 N N . SER A 1 213 ? -6.462 -13.822 22.053 1.00 85.25 213 SER A N 1
ATOM 1612 C CA . SER A 1 213 ? -5.435 -14.368 22.941 1.00 85.25 213 SER A CA 1
ATOM 1613 C C . SER A 1 213 ? -4.071 -13.719 22.715 1.00 85.25 213 SER A C 1
ATOM 1615 O O . SER A 1 213 ? -3.168 -13.915 23.526 1.00 85.25 213 SER A O 1
ATOM 1617 N N . TYR A 1 214 ? -3.911 -12.954 21.634 1.00 85.88 214 TYR A N 1
ATOM 1618 C CA . TYR A 1 214 ? -2.670 -12.269 21.312 1.00 85.88 214 TYR A CA 1
ATOM 1619 C C . TYR A 1 214 ? -2.385 -11.141 22.323 1.00 85.88 214 TYR A C 1
ATOM 1621 O O . TYR A 1 214 ? -3.278 -10.410 22.769 1.00 85.88 214 TYR A O 1
ATOM 1629 N N . ARG A 1 215 ? -1.120 -11.037 22.743 1.00 85.50 215 ARG A N 1
ATOM 1630 C CA . ARG A 1 215 ? -0.635 -10.073 23.741 1.00 85.50 215 ARG A CA 1
ATOM 1631 C C . ARG A 1 215 ? 0.697 -9.484 23.261 1.00 85.50 215 ARG A C 1
ATOM 1633 O O . ARG A 1 215 ? 1.745 -10.054 23.555 1.00 85.50 215 ARG A O 1
ATOM 1640 N N . PRO A 1 216 ? 0.672 -8.392 22.480 1.00 84.06 216 PRO A N 1
ATOM 1641 C CA . PRO A 1 216 ? 1.890 -7.737 22.027 1.00 84.06 216 PRO A CA 1
ATOM 1642 C C . PRO A 1 216 ? 2.577 -7.004 23.186 1.00 84.06 216 PRO A C 1
ATOM 1644 O O . PRO A 1 216 ? 1.915 -6.364 24.005 1.00 84.06 216 PRO A O 1
ATOM 1647 N N . SER A 1 217 ? 3.908 -7.087 23.243 1.00 84.00 217 SER A N 1
ATOM 1648 C CA . SER A 1 217 ? 4.734 -6.337 24.200 1.00 84.00 217 SER A CA 1
ATOM 1649 C C . SER A 1 217 ? 4.895 -4.866 23.806 1.00 84.00 217 SER A C 1
ATOM 1651 O O . SER A 1 217 ? 4.980 -4.005 24.676 1.00 84.00 217 SER A O 1
ATOM 1653 N N . SER A 1 218 ? 4.895 -4.570 22.507 1.00 86.31 218 SER A N 1
ATOM 1654 C CA . SER A 1 218 ? 5.002 -3.225 21.941 1.00 86.31 218 SER A CA 1
ATOM 1655 C C . SER A 1 218 ? 4.042 -3.045 20.764 1.00 86.31 218 SER A C 1
ATOM 1657 O O . SER A 1 218 ? 3.536 -4.015 20.194 1.00 86.31 218 SER A O 1
ATOM 1659 N N . LEU A 1 219 ? 3.766 -1.791 20.404 1.00 85.12 219 LEU A N 1
ATOM 1660 C CA . LEU A 1 219 ? 3.032 -1.475 19.180 1.00 85.12 219 LEU A CA 1
ATOM 1661 C C . LEU A 1 219 ? 3.900 -1.829 17.959 1.00 85.12 219 LEU A C 1
ATOM 1663 O O . LEU A 1 219 ? 5.106 -1.572 17.991 1.00 85.12 219 LEU A O 1
ATOM 1667 N N . PRO A 1 220 ? 3.330 -2.379 16.872 1.00 81.44 220 PRO A N 1
ATOM 1668 C CA . PRO A 1 220 ? 4.062 -2.590 15.635 1.00 81.44 220 PRO A CA 1
ATOM 1669 C C . PRO A 1 220 ? 4.633 -1.278 15.082 1.00 81.44 220 PRO A C 1
ATOM 1671 O O . PRO A 1 220 ? 3.976 -0.237 15.178 1.00 81.44 220 PRO A O 1
ATOM 1674 N N . PRO A 1 221 ? 5.815 -1.324 14.443 1.00 74.06 221 PRO A N 1
ATOM 1675 C CA . PRO A 1 221 ? 6.509 -0.131 13.951 1.00 74.06 221 PRO A CA 1
ATOM 1676 C C . PRO A 1 221 ? 5.681 0.676 12.938 1.00 74.06 221 PRO A C 1
ATOM 1678 O O . PRO A 1 221 ? 5.795 1.896 12.880 1.00 74.06 221 PRO A O 1
ATOM 1681 N N . HIS A 1 222 ? 4.783 0.018 12.196 1.00 81.38 222 HIS A N 1
ATOM 1682 C CA . HIS A 1 222 ? 3.911 0.632 11.188 1.00 81.38 222 HIS A CA 1
ATOM 1683 C C . HIS A 1 222 ? 2.421 0.526 11.546 1.00 81.38 222 HIS A C 1
ATOM 1685 O O . HIS A 1 222 ? 1.578 0.309 10.675 1.00 81.38 222 HIS A O 1
ATOM 1691 N N . VAL A 1 223 ? 2.090 0.646 12.839 1.00 85.06 223 VAL A N 1
ATOM 1692 C CA . VAL A 1 223 ? 0.699 0.611 13.329 1.00 85.06 223 VAL A CA 1
ATOM 1693 C C . VAL A 1 223 ? -0.174 1.711 12.710 1.00 85.06 223 VAL A C 1
ATOM 1695 O O . VAL A 1 223 ? -1.355 1.491 12.457 1.00 85.06 223 VAL A O 1
ATOM 1698 N N . MET A 1 224 ? 0.420 2.873 12.427 1.00 87.81 224 MET A N 1
ATOM 1699 C CA . MET A 1 224 ? -0.200 4.015 11.753 1.00 87.81 224 MET A CA 1
ATOM 1700 C C . MET A 1 224 ? 0.500 4.296 10.414 1.00 87.81 224 MET A C 1
ATOM 1702 O O . MET A 1 224 ? 1.656 3.909 10.228 1.00 87.81 224 MET A O 1
ATOM 1706 N N . PRO A 1 225 ? -0.170 4.968 9.458 1.00 81.38 225 PRO A N 1
ATOM 1707 C CA . PRO A 1 225 ? 0.356 5.121 8.102 1.00 81.38 225 PRO A CA 1
ATOM 1708 C C . PRO A 1 225 ? 1.517 6.124 7.988 1.00 81.38 225 PRO A C 1
ATOM 1710 O O . PRO A 1 225 ? 2.246 6.089 6.995 1.00 81.38 225 PRO A O 1
ATOM 1713 N N . ASN A 1 226 ? 1.688 7.002 8.978 1.00 86.94 226 ASN A N 1
ATOM 1714 C CA . ASN A 1 226 ? 2.782 7.963 9.075 1.00 86.94 226 ASN A CA 1
ATOM 1715 C C . ASN A 1 226 ? 3.137 8.231 10.552 1.00 86.94 226 ASN A C 1
ATOM 1717 O O . ASN A 1 226 ? 2.330 7.961 11.448 1.00 86.94 226 ASN A O 1
ATOM 1721 N N . ASP A 1 227 ? 4.326 8.786 10.797 1.00 87.25 227 ASP A N 1
ATOM 1722 C CA . ASP A 1 227 ? 4.829 9.035 12.157 1.00 87.25 227 ASP A CA 1
ATOM 1723 C C . ASP A 1 227 ? 4.027 10.096 12.909 1.00 87.25 227 ASP A C 1
ATOM 1725 O O . ASP A 1 227 ? 3.926 10.049 14.132 1.00 87.25 227 ASP A O 1
ATOM 1729 N N . PHE A 1 228 ? 3.409 11.036 12.188 1.00 89.94 228 PHE A N 1
ATOM 1730 C CA . PHE A 1 228 ? 2.561 12.048 12.804 1.00 89.94 228 PHE A CA 1
ATOM 1731 C C . PHE A 1 228 ? 1.313 11.402 13.418 1.00 89.94 228 PHE A C 1
ATOM 1733 O O . PHE A 1 228 ? 1.072 11.537 14.608 1.00 89.94 228 PHE A O 1
ATOM 1740 N N . GLU A 1 229 ? 0.552 10.614 12.663 1.00 89.56 229 GLU A N 1
ATOM 1741 C CA . GLU A 1 229 ? -0.618 9.906 13.188 1.00 89.56 229 GLU A CA 1
ATOM 1742 C C . GLU A 1 229 ? -0.240 8.849 14.232 1.00 89.56 229 GLU A C 1
ATOM 1744 O O . GLU A 1 229 ? -1.005 8.638 15.175 1.00 89.56 229 GLU A O 1
ATOM 1749 N N . ARG A 1 230 ? 0.950 8.236 14.117 1.00 90.62 230 ARG A N 1
ATOM 1750 C CA . ARG A 1 230 ? 1.505 7.371 15.167 1.00 90.62 230 ARG A CA 1
ATOM 1751 C C . ARG A 1 230 ? 1.689 8.137 16.474 1.00 90.62 230 ARG A C 1
ATOM 1753 O O . ARG A 1 230 ? 1.178 7.688 17.493 1.00 90.62 230 ARG A O 1
ATOM 1760 N N . LYS A 1 231 ? 2.319 9.315 16.427 1.00 90.88 231 LYS A N 1
ATOM 1761 C CA . LYS A 1 231 ? 2.491 10.188 17.595 1.00 90.88 231 LYS A CA 1
ATOM 1762 C C . LYS A 1 231 ? 1.148 10.523 18.248 1.00 90.88 231 LYS A C 1
ATOM 1764 O O . LYS A 1 231 ? 1.024 10.445 19.463 1.00 90.88 231 LYS A O 1
ATOM 1769 N N . GLY A 1 232 ? 0.127 10.825 17.445 1.00 89.75 232 GLY A N 1
ATOM 1770 C CA . GLY A 1 232 ? -1.219 11.093 17.959 1.00 89.75 232 GLY A CA 1
ATOM 1771 C C . GLY A 1 232 ? -1.834 9.886 18.676 1.00 89.75 232 GLY A C 1
ATOM 1772 O O . GLY A 1 232 ? -2.439 10.037 19.737 1.00 89.75 232 GLY A O 1
ATOM 1773 N N . LEU A 1 233 ? -1.662 8.676 18.134 1.00 90.88 233 LEU A N 1
ATOM 1774 C CA . LEU A 1 233 ? -2.087 7.451 18.814 1.00 90.88 233 LEU A CA 1
ATOM 1775 C C . LEU A 1 233 ? -1.317 7.249 20.127 1.00 90.88 233 LEU A C 1
ATOM 1777 O O . LEU A 1 233 ? -1.943 6.990 21.154 1.00 90.88 233 LEU A O 1
ATOM 1781 N N . ASP A 1 234 ? 0.005 7.413 20.108 1.00 90.69 234 ASP A N 1
ATOM 1782 C CA . ASP A 1 234 ? 0.860 7.251 21.286 1.00 90.69 234 ASP A CA 1
ATOM 1783 C C . ASP A 1 234 ? 0.467 8.236 22.405 1.00 90.69 234 ASP A C 1
ATOM 1785 O O . ASP A 1 234 ? 0.310 7.826 23.555 1.00 90.69 234 ASP A O 1
ATOM 1789 N N . GLU A 1 235 ? 0.179 9.502 22.079 1.00 90.94 235 GLU A N 1
ATOM 1790 C CA . GLU A 1 235 ? -0.300 10.512 23.039 1.00 90.94 235 GLU A CA 1
ATOM 1791 C C . GLU A 1 235 ? -1.664 10.154 23.656 1.00 90.94 235 GLU A C 1
ATOM 1793 O O . GLU A 1 235 ? -1.922 10.425 24.836 1.00 90.94 235 GLU A O 1
ATOM 1798 N N . VAL A 1 236 ? -2.565 9.546 22.877 1.00 92.31 236 VAL A N 1
ATOM 1799 C CA . VAL A 1 236 ? -3.857 9.059 23.389 1.00 92.31 236 VAL A CA 1
ATOM 1800 C C . VAL A 1 236 ? -3.651 7.866 24.319 1.00 92.31 236 VAL A C 1
ATOM 1802 O O . VAL A 1 236 ? -4.249 7.822 25.397 1.00 92.31 236 VAL A O 1
ATOM 1805 N N . LEU A 1 237 ? -2.811 6.907 23.925 1.00 92.12 237 LEU A N 1
ATOM 1806 C CA . LEU A 1 237 ? -2.523 5.721 24.729 1.00 92.12 237 LEU A CA 1
ATOM 1807 C C . LEU A 1 237 ? -1.831 6.094 26.041 1.00 92.12 237 LEU A C 1
ATOM 1809 O O . LEU A 1 237 ? -2.219 5.593 27.097 1.00 92.12 237 LEU A O 1
ATOM 1813 N N . GLN A 1 238 ? -0.890 7.038 25.996 1.00 91.50 238 GLN A N 1
ATOM 1814 C CA . GLN A 1 238 ? -0.198 7.546 27.175 1.00 91.50 238 GLN A CA 1
ATOM 1815 C C . GLN A 1 238 ? -1.161 8.250 28.139 1.00 91.50 238 GLN A C 1
ATOM 1817 O O . GLN A 1 238 ? -1.141 7.954 29.333 1.00 91.50 238 GLN A O 1
ATOM 1822 N N . ARG A 1 239 ? -2.063 9.111 27.642 1.00 91.56 239 ARG A N 1
ATOM 1823 C CA . ARG A 1 239 ? -3.081 9.768 28.488 1.00 91.56 239 ARG A CA 1
ATOM 1824 C C . ARG A 1 239 ? -4.063 8.790 29.124 1.00 91.56 239 ARG A C 1
ATOM 1826 O O . ARG A 1 239 ? -4.538 9.044 30.226 1.00 91.56 239 ARG A O 1
ATOM 1833 N N . ARG A 1 240 ? -4.368 7.681 28.446 1.00 90.38 240 ARG A N 1
ATOM 1834 C CA . ARG A 1 240 ? -5.219 6.606 28.983 1.00 90.38 240 ARG A CA 1
ATOM 1835 C C . ARG A 1 240 ? -4.460 5.619 29.876 1.00 90.38 240 ARG A C 1
ATOM 1837 O O . ARG A 1 240 ? -5.096 4.778 30.504 1.00 90.38 240 ARG A O 1
ATOM 1844 N N . GLY A 1 241 ? -3.128 5.699 29.935 1.00 91.50 241 GLY A N 1
ATOM 1845 C CA . GLY A 1 241 ? -2.286 4.748 30.663 1.00 91.50 241 GLY A CA 1
ATOM 1846 C C . GLY A 1 241 ? -2.315 3.335 30.070 1.00 91.50 241 GLY A C 1
ATOM 1847 O O . GLY A 1 241 ? -2.186 2.353 30.799 1.00 91.50 241 GLY A O 1
ATOM 1848 N N . TRP A 1 242 ? -2.543 3.206 28.760 1.00 92.31 242 TRP A N 1
ATOM 1849 C CA . TRP A 1 242 ? -2.692 1.912 28.092 1.00 92.31 242 TRP A CA 1
ATOM 1850 C C . TRP A 1 242 ? -1.383 1.440 27.461 1.00 92.31 242 TRP A C 1
ATOM 1852 O O . TRP A 1 242 ? -0.779 2.137 26.652 1.00 92.31 242 TRP A O 1
ATOM 1862 N N . GLY A 1 243 ? -0.986 0.204 27.774 1.00 90.31 243 GLY A N 1
ATOM 1863 C CA . GLY A 1 243 ? 0.040 -0.521 27.019 1.00 90.31 243 GLY A CA 1
ATOM 1864 C C . GLY A 1 243 ? -0.528 -1.203 25.767 1.00 90.31 243 GLY A C 1
ATOM 1865 O O . GLY A 1 243 ? -1.744 -1.357 25.627 1.00 90.31 243 GLY A O 1
ATOM 1866 N N . ALA A 1 244 ? 0.348 -1.695 24.883 1.00 88.25 244 ALA A N 1
ATOM 1867 C CA . ALA A 1 244 ? -0.040 -2.333 23.616 1.00 88.25 244 ALA A CA 1
ATOM 1868 C C . ALA A 1 244 ? -1.033 -3.502 23.797 1.00 88.25 244 ALA A C 1
ATOM 1870 O O . ALA A 1 244 ? -1.991 -3.639 23.036 1.00 88.25 244 ALA A O 1
ATOM 1871 N N . ALA A 1 245 ? -0.853 -4.315 24.842 1.00 88.31 245 ALA A N 1
ATOM 1872 C CA . ALA A 1 245 ? -1.742 -5.433 25.148 1.00 88.31 245 ALA A CA 1
ATOM 1873 C C . ALA A 1 245 ? -3.139 -5.005 25.632 1.00 88.31 245 ALA A C 1
ATOM 1875 O O . ALA A 1 245 ? -4.115 -5.682 25.312 1.00 88.31 245 ALA A O 1
ATOM 1876 N N . ALA A 1 246 ? -3.246 -3.921 26.407 1.00 90.62 246 ALA A N 1
ATOM 1877 C CA . ALA A 1 246 ? -4.532 -3.391 26.872 1.00 90.62 246 ALA A CA 1
ATOM 1878 C C . ALA A 1 246 ? -5.286 -2.719 25.719 1.00 90.62 246 ALA A C 1
ATOM 1880 O O . ALA A 1 246 ? -6.476 -2.950 25.526 1.00 90.62 246 ALA A O 1
ATOM 1881 N N . PHE A 1 247 ? -4.556 -1.974 24.888 1.00 92.38 247 PHE A N 1
ATOM 1882 C CA . PHE A 1 247 ? -5.095 -1.373 23.677 1.00 92.38 247 PHE A CA 1
ATOM 1883 C C . PHE A 1 247 ? -5.650 -2.420 22.699 1.00 92.38 247 PHE A C 1
ATOM 1885 O O . PHE A 1 247 ? -6.771 -2.278 22.215 1.00 92.38 247 PHE A O 1
ATOM 1892 N N . LEU A 1 248 ? -4.914 -3.511 22.453 1.00 89.88 248 LEU A N 1
ATOM 1893 C CA . LEU A 1 248 ? -5.419 -4.604 21.620 1.00 89.88 248 LEU A CA 1
ATOM 1894 C C . LEU A 1 248 ? -6.702 -5.220 22.198 1.00 89.88 248 LEU A C 1
ATOM 1896 O O . LEU A 1 248 ? -7.606 -5.537 21.434 1.00 89.88 248 LEU A O 1
ATOM 1900 N N . GLN A 1 249 ? -6.796 -5.393 23.520 1.00 90.44 249 GLN A N 1
ATOM 1901 C CA . GLN A 1 249 ? -7.994 -5.955 24.157 1.00 90.44 249 GLN A CA 1
ATOM 1902 C C . GLN A 1 249 ? -9.229 -5.091 23.931 1.00 90.44 249 GLN A C 1
ATOM 1904 O O . GLN A 1 249 ? -10.263 -5.627 23.546 1.00 90.44 249 GLN A O 1
ATOM 1909 N N . GLU A 1 250 ? -9.104 -3.776 24.108 1.00 91.06 250 GLU A N 1
ATOM 1910 C CA . GLU A 1 250 ? -10.179 -2.823 23.820 1.00 91.06 250 GLU A CA 1
ATOM 1911 C C . GLU A 1 250 ? -10.609 -2.916 22.347 1.00 91.06 250 GLU A C 1
ATOM 1913 O O . GLU A 1 250 ? -11.792 -3.047 22.033 1.00 91.06 250 GLU A O 1
ATOM 1918 N N . CYS A 1 251 ? -9.645 -2.929 21.423 1.00 89.56 251 CYS A N 1
ATOM 1919 C CA . CYS A 1 251 ? -9.926 -3.073 19.997 1.00 89.56 251 CYS A CA 1
ATOM 1920 C C . CYS A 1 251 ? -10.626 -4.400 19.660 1.00 89.56 251 CYS A C 1
ATOM 1922 O O . CYS A 1 251 ? -11.539 -4.426 18.837 1.00 89.56 251 CYS A O 1
ATOM 1924 N N . VAL A 1 252 ? -10.231 -5.500 20.306 1.00 89.44 252 VAL A N 1
ATOM 1925 C CA . VAL A 1 252 ? -10.876 -6.812 20.148 1.00 89.44 252 VAL A CA 1
ATOM 1926 C C . VAL A 1 252 ? -12.278 -6.830 20.762 1.00 89.44 252 VAL A C 1
ATOM 1928 O O . VAL A 1 252 ? -13.176 -7.468 20.211 1.00 89.44 252 VAL A O 1
ATOM 1931 N N . GLN A 1 253 ? -12.501 -6.125 21.871 1.00 90.62 253 GLN A N 1
ATOM 1932 C CA . GLN A 1 253 ? -13.831 -5.993 22.464 1.00 90.62 253 GLN A CA 1
ATOM 1933 C C . GLN A 1 253 ? -14.779 -5.260 21.510 1.00 90.62 253 GLN A C 1
ATOM 1935 O O . GLN A 1 253 ? -15.900 -5.719 21.302 1.00 90.62 253 GLN A O 1
ATOM 1940 N N . ARG A 1 254 ? -14.300 -4.193 20.862 1.00 88.25 254 ARG A N 1
ATOM 1941 C CA . ARG A 1 254 ? -15.054 -3.453 19.836 1.00 88.25 254 ARG A CA 1
ATOM 1942 C C . ARG A 1 254 ? -15.263 -4.232 18.540 1.00 88.25 254 ARG A C 1
ATOM 1944 O O . ARG A 1 254 ? -16.267 -4.052 17.858 1.00 88.25 254 ARG A O 1
ATOM 1951 N N . LEU A 1 255 ? -14.342 -5.133 18.204 1.00 87.12 255 LEU A N 1
ATOM 1952 C CA . LEU A 1 255 ? -14.550 -6.098 17.126 1.00 87.12 255 LEU A CA 1
ATOM 1953 C C . LEU A 1 255 ? -15.667 -7.089 17.490 1.00 87.12 255 LEU A C 1
ATOM 1955 O O . LEU A 1 255 ? -16.571 -7.317 16.694 1.00 87.12 255 LEU A O 1
ATOM 1959 N N . THR A 1 256 ? -15.646 -7.622 18.715 1.00 86.69 256 THR A N 1
ATOM 1960 C CA . THR A 1 256 ? -16.673 -8.556 19.215 1.00 86.69 256 THR A CA 1
ATOM 1961 C C . THR A 1 256 ? -18.050 -7.895 19.338 1.00 86.69 256 THR A C 1
ATOM 1963 O O . THR A 1 256 ? -19.062 -8.544 19.091 1.00 86.69 256 THR A O 1
ATOM 1966 N N . SER A 1 257 ? -18.112 -6.604 19.690 1.00 87.12 257 SER A N 1
ATOM 1967 C CA . SER A 1 257 ? -19.369 -5.843 19.726 1.00 87.12 257 SER A CA 1
ATOM 1968 C C . SER A 1 257 ? -19.915 -5.500 18.334 1.00 87.12 257 SER A C 1
ATOM 1970 O O . SER A 1 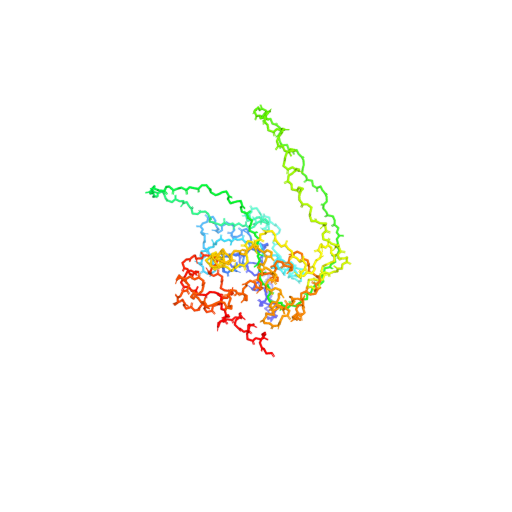257 ? -21.055 -5.053 18.222 1.00 87.12 257 SER A O 1
ATOM 1972 N N . GLY A 1 258 ? -19.121 -5.704 17.277 1.00 82.94 258 GLY A N 1
ATOM 1973 C CA . GLY A 1 258 ? -19.472 -5.370 15.898 1.00 82.94 258 GLY A CA 1
ATOM 1974 C C . GLY A 1 258 ? -19.306 -3.891 15.539 1.00 82.94 258 GLY A C 1
ATOM 1975 O O . GLY A 1 258 ? -19.681 -3.502 14.431 1.00 82.94 258 GLY A O 1
ATOM 1976 N N . GLU A 1 259 ? -18.744 -3.072 16.437 1.00 84.19 259 GLU A N 1
ATOM 1977 C CA . GLU A 1 259 ? -18.396 -1.671 16.161 1.00 84.19 259 GLU A CA 1
ATOM 1978 C C . GLU A 1 259 ? -17.249 -1.592 15.145 1.00 84.19 259 GLU A C 1
ATOM 1980 O O . GLU A 1 259 ? -17.278 -0.764 14.233 1.00 84.19 259 GLU A O 1
ATOM 1985 N N . TYR A 1 260 ? -16.263 -2.487 15.269 1.00 86.44 260 TYR A N 1
ATOM 1986 C CA . TYR A 1 260 ? -15.150 -2.611 14.328 1.00 86.44 260 TYR A CA 1
ATOM 1987 C C . TYR A 1 260 ? -15.326 -3.813 13.412 1.00 86.44 260 TYR A C 1
ATOM 1989 O O . TYR A 1 260 ? -15.892 -4.836 13.793 1.00 86.44 260 TYR A O 1
ATOM 1997 N N . ARG A 1 261 ? -14.799 -3.700 12.190 1.00 83.25 261 ARG A N 1
ATOM 1998 C CA . ARG A 1 261 ? -14.762 -4.796 11.218 1.00 83.25 261 ARG A CA 1
ATOM 1999 C C . ARG A 1 261 ? -13.377 -4.928 10.617 1.00 83.25 261 ARG A C 1
ATOM 2001 O O . ARG A 1 261 ? -12.772 -3.949 10.188 1.00 83.25 261 ARG A O 1
ATOM 2008 N N . ILE A 1 262 ? -12.889 -6.155 10.567 1.00 82.31 262 ILE A N 1
ATOM 2009 C CA . ILE A 1 262 ? -11.684 -6.530 9.833 1.00 82.31 262 ILE A CA 1
ATOM 2010 C C . ILE A 1 262 ? -12.066 -7.611 8.827 1.00 82.31 262 ILE A C 1
ATOM 2012 O O . ILE A 1 262 ? -12.865 -8.487 9.146 1.00 82.31 262 ILE A O 1
ATOM 2016 N N . CYS A 1 263 ? -11.520 -7.534 7.618 1.00 76.44 263 CYS A N 1
ATOM 2017 C CA . CYS A 1 263 ? -11.764 -8.513 6.564 1.00 76.44 263 CYS A CA 1
ATOM 2018 C C . CYS A 1 263 ? -10.495 -9.325 6.313 1.00 76.44 263 CYS A C 1
ATOM 2020 O O . CYS A 1 263 ? -9.394 -8.790 6.443 1.00 76.44 263 CYS A O 1
ATOM 2022 N N . ALA A 1 264 ? -10.662 -10.595 5.954 1.00 70.19 264 ALA A N 1
ATOM 2023 C CA . ALA A 1 264 ? -9.571 -11.436 5.483 1.00 70.19 264 ALA A CA 1
ATOM 2024 C C . ALA A 1 264 ? -9.115 -10.988 4.087 1.00 70.19 264 ALA A C 1
ATOM 2026 O O . ALA A 1 264 ? -9.949 -10.717 3.219 1.00 70.19 264 ALA A O 1
ATOM 2027 N N . ASP A 1 265 ? -7.805 -10.979 3.860 1.00 64.81 265 ASP A N 1
ATOM 2028 C CA . ASP A 1 265 ? -7.173 -10.634 2.586 1.00 64.81 265 ASP A CA 1
ATOM 2029 C C . ASP A 1 265 ? -7.560 -11.645 1.485 1.00 64.81 265 ASP A C 1
ATOM 2031 O O . ASP A 1 265 ? -7.702 -11.275 0.322 1.00 64.81 265 ASP A O 1
ATOM 2035 N N . SER A 1 266 ? -7.746 -12.922 1.839 1.00 61.97 266 SER A N 1
ATOM 2036 C CA . SER A 1 266 ? -7.998 -14.010 0.877 1.00 61.97 266 SER A CA 1
ATOM 2037 C C . SER A 1 266 ? -9.459 -14.197 0.475 1.00 61.97 266 SER A C 1
ATOM 2039 O O . SER A 1 266 ? -9.736 -14.618 -0.645 1.00 61.97 266 SER A O 1
ATOM 2041 N N . SER A 1 267 ? -10.397 -13.925 1.380 1.00 61.69 267 SER A N 1
ATOM 2042 C CA . SER A 1 267 ? -11.821 -14.230 1.183 1.00 61.69 267 SER A CA 1
ATOM 2043 C C . SER A 1 267 ? -12.728 -13.008 1.278 1.00 61.69 267 SER A C 1
ATOM 2045 O O . SER A 1 267 ? -13.914 -13.113 0.976 1.00 61.69 267 SER A O 1
ATOM 2047 N N . GLY A 1 268 ? -12.213 -11.858 1.733 1.00 65.56 268 GLY A N 1
ATOM 2048 C CA . GLY A 1 268 ? -13.019 -10.669 2.022 1.00 65.56 268 GLY A CA 1
ATOM 2049 C C . GLY A 1 268 ? -14.026 -10.860 3.164 1.00 65.56 268 GLY A C 1
ATOM 2050 O O . GLY A 1 268 ? -14.750 -9.925 3.502 1.00 65.56 268 GLY A O 1
ATOM 2051 N N . ALA A 1 269 ? -14.071 -12.048 3.774 1.00 69.50 269 ALA A N 1
ATOM 2052 C CA . ALA A 1 269 ? -14.986 -12.384 4.849 1.00 69.50 269 ALA A CA 1
ATOM 2053 C C . ALA A 1 269 ? -14.584 -11.671 6.151 1.00 69.50 269 ALA A C 1
ATOM 2055 O O . ALA A 1 269 ? -13.390 -11.453 6.389 1.00 69.50 269 ALA A O 1
ATOM 2056 N N . PRO A 1 270 ? -15.554 -11.318 7.014 1.00 77.00 270 PRO A N 1
ATOM 2057 C CA . PRO A 1 270 ? -15.254 -10.728 8.309 1.00 77.00 270 PRO A CA 1
ATOM 2058 C C . PRO A 1 270 ? -14.449 -11.714 9.164 1.00 77.00 270 PRO A C 1
ATOM 2060 O O . PRO A 1 270 ? -14.853 -12.859 9.367 1.00 77.00 270 PRO A O 1
ATOM 2063 N N . LEU A 1 271 ? -13.303 -11.260 9.669 1.00 77.25 271 LEU A N 1
ATOM 2064 C CA . LEU A 1 271 ? -12.482 -12.021 10.601 1.00 77.25 271 LEU A CA 1
ATOM 2065 C C . LEU A 1 271 ? -13.024 -11.845 12.018 1.00 77.25 271 LEU A C 1
ATOM 2067 O O . LEU A 1 271 ? -13.126 -10.727 12.523 1.00 77.25 271 LEU A O 1
ATOM 2071 N N . ASP A 1 272 ? -13.325 -12.962 12.671 1.00 81.56 272 ASP A N 1
ATOM 2072 C CA . ASP A 1 272 ? -13.683 -12.978 14.085 1.00 81.56 272 ASP A CA 1
ATOM 2073 C C . ASP A 1 272 ? -12.427 -13.033 14.980 1.00 81.56 272 ASP A C 1
ATOM 2075 O O . ASP A 1 272 ? -11.392 -13.609 14.625 1.00 81.56 272 ASP A O 1
ATOM 2079 N N . ALA A 1 273 ? -12.527 -12.485 16.194 1.00 82.44 273 ALA A N 1
ATOM 2080 C CA . ALA A 1 273 ? -11.483 -12.552 17.219 1.00 82.44 273 ALA A CA 1
ATOM 2081 C C . ALA A 1 273 ? -11.166 -14.002 17.658 1.00 82.44 273 ALA A C 1
ATOM 2083 O O . ALA A 1 273 ? -10.122 -14.285 18.270 1.00 82.44 273 ALA A O 1
ATOM 2084 N N . GLY A 1 274 ? -12.090 -14.916 17.340 1.00 81.44 274 GLY A N 1
ATOM 2085 C CA . GLY A 1 274 ? -12.033 -16.368 17.418 1.00 81.44 274 GLY A CA 1
ATOM 2086 C C . GLY A 1 274 ? -10.876 -17.029 16.666 1.00 81.44 274 GLY A C 1
ATOM 2087 O O . GLY A 1 274 ? -10.334 -18.046 17.117 1.00 81.44 274 GLY A O 1
ATOM 2088 N N . VAL A 1 275 ? -10.515 -16.447 15.527 1.00 82.69 275 VAL A N 1
ATOM 2089 C CA . VAL A 1 275 ? -9.876 -17.157 14.421 1.00 82.69 275 VAL A CA 1
ATOM 2090 C C . VAL A 1 275 ? -8.345 -17.159 14.552 1.00 82.69 275 VAL A C 1
ATOM 2092 O O . VAL A 1 275 ? -7.762 -16.113 14.848 1.00 82.69 275 VAL A O 1
ATOM 2095 N N . PRO A 1 276 ? -7.665 -18.308 14.349 1.00 84.12 276 PRO A N 1
ATOM 2096 C CA . PRO A 1 276 ? -6.211 -18.385 14.420 1.00 84.12 276 PRO A CA 1
ATOM 2097 C C . PRO A 1 276 ? -5.552 -17.695 13.216 1.00 84.12 276 PRO A C 1
ATOM 2099 O O . PRO A 1 276 ? -5.782 -18.051 12.058 1.00 84.12 276 PRO A O 1
ATOM 2102 N N . LEU A 1 277 ? -4.687 -16.723 13.507 1.00 84.94 277 LEU A N 1
ATOM 2103 C CA . LEU A 1 277 ? -3.948 -15.937 12.520 1.00 84.94 277 LEU A CA 1
ATOM 2104 C C . LEU A 1 277 ? -2.440 -16.107 12.729 1.00 84.94 277 LEU A C 1
ATOM 2106 O O . LEU A 1 277 ? -1.972 -16.241 13.862 1.00 84.94 277 LEU A O 1
ATOM 2110 N N . CYS A 1 278 ? -1.663 -16.094 11.644 1.00 86.25 278 CYS A N 1
ATOM 2111 C CA . CYS A 1 278 ? -0.202 -16.099 11.726 1.00 86.25 278 CYS A CA 1
ATOM 2112 C C . CYS A 1 278 ? 0.336 -14.733 12.184 1.00 86.25 278 CYS A C 1
ATOM 2114 O O . CYS A 1 278 ? -0.377 -13.732 12.143 1.00 86.25 278 CYS A O 1
ATOM 2116 N N . ARG A 1 279 ? 1.618 -14.652 12.572 1.00 82.69 279 ARG A N 1
ATOM 2117 C CA . ARG A 1 279 ? 2.236 -13.392 13.053 1.00 82.69 279 ARG A CA 1
ATOM 2118 C C . ARG A 1 279 ? 2.064 -12.209 12.089 1.00 82.69 279 ARG A C 1
ATOM 2120 O O . ARG A 1 279 ? 1.807 -11.099 12.544 1.00 82.69 279 ARG A O 1
ATOM 2127 N N . ALA A 1 280 ? 2.183 -12.441 10.782 1.00 82.81 280 ALA A N 1
ATOM 2128 C CA . ALA A 1 280 ? 2.023 -11.391 9.776 1.00 82.81 280 ALA A CA 1
ATOM 2129 C C . ALA A 1 280 ? 0.567 -10.901 9.693 1.00 82.81 280 ALA A C 1
ATOM 2131 O O . ALA A 1 280 ? 0.314 -9.699 9.762 1.00 82.81 280 ALA A O 1
ATOM 2132 N N . CYS A 1 281 ? -0.392 -11.828 9.624 1.00 84.69 281 CYS A N 1
ATOM 2133 C CA . CYS A 1 281 ? -1.821 -11.508 9.586 1.00 84.69 281 CYS A CA 1
ATOM 2134 C C . CYS A 1 281 ? -2.305 -10.869 10.897 1.00 84.69 281 CYS A C 1
ATOM 2136 O O . CYS A 1 281 ? -3.099 -9.936 10.860 1.00 84.69 281 CYS A O 1
ATOM 2138 N N . LEU A 1 282 ? -1.773 -11.289 12.051 1.00 85.50 282 LEU A N 1
ATOM 2139 C CA . LEU A 1 282 ? -2.027 -10.639 13.343 1.00 85.50 282 LEU A CA 1
ATOM 2140 C C . LEU A 1 282 ? -1.560 -9.181 13.341 1.00 85.50 282 LEU A C 1
ATOM 2142 O O . LEU A 1 282 ? -2.299 -8.307 13.788 1.00 85.50 282 LEU A O 1
ATOM 2146 N N . SER A 1 283 ? -0.361 -8.911 12.815 1.00 84.81 283 SER A N 1
ATOM 2147 C CA . SER A 1 283 ? 0.165 -7.546 12.701 1.00 84.81 283 SER A CA 1
ATOM 2148 C C . SER A 1 283 ? -0.720 -6.679 11.798 1.00 84.81 283 SER A C 1
ATOM 2150 O O . SER A 1 283 ? -1.118 -5.584 12.189 1.00 84.81 283 SER A O 1
ATOM 2152 N N . LYS A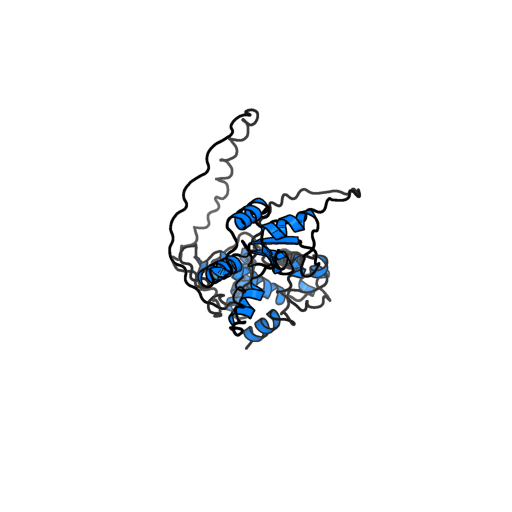 1 284 ? -1.124 -7.199 10.630 1.00 83.69 284 LYS A N 1
ATOM 2153 C CA . LYS A 1 284 ? -2.047 -6.507 9.714 1.00 83.69 284 LYS A CA 1
ATOM 2154 C C . LYS A 1 284 ? -3.404 -6.221 10.358 1.00 83.69 284 LYS A C 1
ATOM 2156 O O . LYS A 1 284 ? -3.874 -5.085 10.312 1.00 83.69 284 LYS A O 1
ATOM 2161 N N . ALA A 1 285 ? -4.010 -7.227 10.990 1.00 85.88 285 ALA A N 1
ATOM 2162 C CA . ALA A 1 285 ? -5.273 -7.075 11.705 1.00 85.88 285 ALA A CA 1
ATOM 2163 C C . ALA A 1 285 ? -5.152 -6.014 12.808 1.00 85.88 285 ALA A C 1
ATOM 2165 O O . ALA A 1 285 ? -6.044 -5.181 12.964 1.00 85.88 285 ALA A O 1
ATOM 2166 N N . PHE A 1 286 ? -4.022 -5.986 13.520 1.00 88.69 286 PHE A N 1
ATOM 2167 C CA . PHE A 1 286 ? -3.758 -4.967 14.526 1.00 88.69 286 PHE A CA 1
ATOM 2168 C C . PHE A 1 286 ? -3.666 -3.557 13.941 1.00 88.69 286 PHE A C 1
ATOM 2170 O O . PHE A 1 286 ? -4.292 -2.650 14.483 1.00 88.69 286 PHE A O 1
ATOM 2177 N N . CYS A 1 287 ? -2.956 -3.361 12.826 1.00 87.38 287 CYS A N 1
ATOM 2178 C CA . CYS A 1 287 ? -2.906 -2.061 12.151 1.00 87.38 287 CYS A CA 1
ATOM 2179 C C . CYS A 1 287 ? -4.305 -1.598 11.706 1.00 87.38 287 CYS A C 1
ATOM 2181 O O . CYS A 1 287 ? -4.674 -0.445 11.931 1.00 87.38 287 CYS A O 1
ATOM 2183 N N . SER A 1 288 ? -5.120 -2.498 11.145 1.00 87.19 288 SER A N 1
ATOM 2184 C CA . SER A 1 288 ? -6.499 -2.183 10.737 1.00 87.19 288 SER A CA 1
ATOM 2185 C C . SER A 1 288 ? -7.404 -1.822 11.919 1.00 87.19 288 SER A C 1
ATOM 2187 O O . SER A 1 288 ? -8.231 -0.914 11.811 1.00 87.19 288 SER A O 1
ATOM 2189 N N . LEU A 1 289 ? -7.252 -2.502 13.059 1.00 89.25 289 LEU A N 1
ATOM 2190 C CA . LEU A 1 289 ? -7.972 -2.164 14.289 1.00 89.25 289 LEU A CA 1
ATOM 2191 C C . LEU A 1 289 ? -7.509 -0.826 14.867 1.00 89.25 289 LEU A C 1
ATOM 2193 O O . LEU A 1 289 ? -8.332 -0.004 15.267 1.00 89.25 289 LEU A O 1
ATOM 2197 N N . ALA A 1 290 ? -6.200 -0.581 14.876 1.00 89.69 290 ALA A N 1
ATOM 2198 C CA . ALA A 1 290 ? -5.652 0.667 15.376 1.00 89.69 290 ALA A CA 1
ATOM 2199 C C . ALA A 1 290 ? -6.102 1.861 14.526 1.00 89.69 290 ALA A C 1
ATOM 2201 O O . ALA A 1 290 ? -6.422 2.918 15.072 1.00 89.69 290 ALA A O 1
ATOM 2202 N N . PHE A 1 291 ? -6.197 1.682 13.206 1.00 89.88 291 PHE A N 1
ATOM 2203 C CA . PHE A 1 291 ? -6.741 2.693 12.306 1.00 89.88 291 PHE A CA 1
ATOM 2204 C C . PHE A 1 291 ? -8.207 3.010 12.633 1.00 89.88 291 PHE A C 1
ATOM 2206 O O . PHE A 1 291 ? -8.565 4.181 12.737 1.00 89.88 291 PHE A O 1
ATOM 2213 N N . GLN A 1 292 ? -9.042 1.989 12.853 1.00 88.56 292 GLN A N 1
ATOM 2214 C CA . GLN A 1 292 ? -10.448 2.175 13.239 1.00 88.56 292 GLN A CA 1
ATOM 2215 C C . GLN A 1 292 ? -10.588 2.875 14.590 1.00 88.56 292 GLN A C 1
ATOM 2217 O O . GLN A 1 292 ? -11.376 3.810 14.716 1.00 88.56 292 GLN A O 1
ATOM 2222 N N . PHE A 1 293 ? -9.765 2.500 15.569 1.00 90.62 293 PHE A N 1
ATOM 2223 C CA . PHE A 1 293 ? -9.718 3.199 16.846 1.00 90.62 293 PHE A CA 1
ATOM 2224 C C . PHE A 1 293 ? -9.357 4.669 16.670 1.00 90.62 293 PHE A C 1
ATOM 2226 O O . PHE A 1 293 ? -10.076 5.542 17.153 1.00 90.62 293 PHE A O 1
ATOM 2233 N N . ARG A 1 294 ? -8.295 4.965 15.919 1.00 90.38 294 ARG A N 1
ATOM 2234 C CA . ARG A 1 294 ? -7.880 6.342 15.660 1.00 90.38 294 ARG A CA 1
ATOM 2235 C C . ARG A 1 294 ? -8.947 7.139 14.900 1.00 90.38 294 ARG A C 1
ATOM 2237 O O . ARG A 1 294 ? -9.098 8.325 15.187 1.00 90.38 294 ARG A O 1
ATOM 2244 N N . ALA A 1 295 ? -9.682 6.503 13.987 1.00 87.62 295 ALA A N 1
ATOM 2245 C CA . ALA A 1 295 ? -10.789 7.103 13.241 1.00 87.62 295 ALA A CA 1
ATOM 2246 C C . ALA A 1 295 ? -12.037 7.357 14.107 1.00 87.62 295 ALA A C 1
ATOM 2248 O O . ALA A 1 295 ? -12.793 8.278 13.816 1.00 87.62 295 ALA A O 1
ATOM 2249 N N . SER A 1 296 ? -12.245 6.569 15.170 1.00 88.38 296 SER A N 1
ATOM 2250 C CA . SER A 1 296 ? -13.359 6.753 16.114 1.00 88.38 296 SER A CA 1
ATOM 2251 C C . SER A 1 296 ? -13.179 7.960 17.045 1.00 88.38 296 SER A C 1
ATOM 2253 O O . SER A 1 296 ? -14.148 8.452 17.618 1.00 88.38 296 SER A O 1
ATOM 2255 N N . LEU A 1 297 ? -11.943 8.438 17.209 1.00 88.50 297 LEU A N 1
ATOM 2256 C CA . LEU A 1 297 ? -11.623 9.559 18.087 1.00 88.50 297 LEU A CA 1
ATOM 2257 C C . LEU A 1 297 ? -11.844 10.892 17.380 1.00 88.50 297 LEU A C 1
ATOM 2259 O O . LEU A 1 297 ? -11.398 11.089 16.245 1.00 88.50 297 LEU A O 1
ATOM 2263 N N . ALA A 1 298 ? -12.438 11.850 18.093 1.00 86.50 298 ALA A N 1
ATOM 2264 C CA . ALA A 1 298 ? -12.509 13.211 17.594 1.00 86.50 298 ALA A CA 1
ATOM 2265 C C . ALA A 1 298 ? -11.090 13.810 17.511 1.00 86.50 298 ALA A C 1
ATOM 2267 O O . ALA A 1 298 ? -10.254 13.548 18.383 1.00 86.50 298 ALA A O 1
ATOM 2268 N N . PRO A 1 299 ? -10.791 14.670 16.519 1.00 85.06 299 PRO A N 1
ATOM 2269 C CA . PRO A 1 299 ? -9.488 15.331 16.431 1.00 85.06 299 PRO A CA 1
ATOM 2270 C C . PRO A 1 299 ? -9.128 16.115 17.701 1.00 85.06 299 PRO A C 1
ATOM 2272 O O . PRO A 1 299 ? -7.959 16.223 18.060 1.00 85.06 299 PRO A O 1
ATOM 2275 N N . SER A 1 300 ? -10.146 16.613 18.411 1.00 84.50 300 SER A N 1
ATOM 2276 C CA . SER A 1 300 ? -10.011 17.284 19.701 1.00 84.50 300 SER A CA 1
ATOM 2277 C C . SER A 1 300 ? -9.437 16.408 20.801 1.00 84.50 300 SER A C 1
ATOM 2279 O O . SER A 1 300 ? -8.739 16.919 21.678 1.00 84.50 300 SER A O 1
ATOM 2281 N N . ASP A 1 301 ? -9.753 15.119 20.747 1.00 85.62 301 ASP A N 1
ATOM 2282 C CA . ASP A 1 301 ? -9.405 14.158 21.778 1.00 85.62 301 ASP A CA 1
ATOM 2283 C C . ASP A 1 301 ? -7.973 13.687 21.614 1.00 85.62 301 ASP A C 1
ATOM 2285 O O . ASP A 1 301 ? -7.411 13.188 22.579 1.00 85.62 301 ASP A O 1
ATOM 2289 N N . VAL A 1 302 ? -7.377 13.853 20.431 1.00 86.25 302 VAL A N 1
ATOM 2290 C CA . VAL A 1 302 ? -5.984 13.495 20.141 1.00 86.25 302 VAL A CA 1
ATOM 2291 C C . VAL A 1 302 ? -5.049 14.618 20.560 1.00 86.25 302 VAL A C 1
ATOM 2293 O O . VAL A 1 302 ? -4.189 14.399 21.404 1.00 86.25 302 VAL A O 1
ATOM 2296 N N . GLY A 1 303 ? -5.269 15.828 20.050 1.00 86.44 303 GLY A N 1
ATOM 2297 C CA . GLY A 1 303 ? -4.433 16.974 20.386 1.00 86.44 303 GLY A CA 1
ATOM 2298 C C . GLY A 1 303 ? -4.806 18.225 19.590 1.00 86.44 303 GLY A C 1
ATOM 2299 O O . GLY A 1 303 ? -5.625 18.162 18.670 1.00 86.44 303 GLY A O 1
ATOM 2300 N N . PRO A 1 304 ? -4.232 19.389 19.932 1.00 84.25 304 PRO A N 1
ATOM 2301 C CA . PRO A 1 304 ? -4.485 20.636 19.211 1.00 84.25 304 PRO A CA 1
ATOM 2302 C C . PRO A 1 304 ? -4.024 20.566 17.747 1.00 84.25 304 PRO A C 1
ATOM 2304 O O . PRO A 1 304 ? -4.763 21.010 16.872 1.00 84.25 304 PRO A O 1
ATOM 2307 N N . ASP A 1 305 ? -2.886 19.921 17.472 1.00 84.69 305 ASP A N 1
ATOM 2308 C CA . ASP A 1 305 ? -2.286 19.835 16.129 1.00 84.69 305 ASP A CA 1
ATOM 2309 C C . ASP A 1 305 ? -3.123 19.021 15.129 1.00 84.69 305 ASP A C 1
ATOM 2311 O O . ASP A 1 305 ? -2.921 19.100 13.918 1.00 84.69 305 ASP A O 1
ATOM 2315 N N . TRP A 1 306 ? -4.082 18.232 15.621 1.00 87.81 306 TRP A N 1
ATOM 2316 C CA . TRP A 1 306 ? -4.956 17.413 14.786 1.00 87.81 306 TRP A CA 1
ATOM 2317 C C . TRP A 1 306 ? -6.241 18.132 14.367 1.00 87.81 306 TRP A C 1
ATOM 2319 O O . TRP A 1 306 ? -6.950 17.630 13.490 1.00 87.81 306 TRP A O 1
ATOM 2329 N N . ARG A 1 307 ? -6.542 19.297 14.957 1.00 86.75 307 ARG A N 1
ATOM 2330 C CA . ARG A 1 307 ? -7.767 20.067 14.698 1.00 86.75 307 ARG A CA 1
ATOM 2331 C C . ARG A 1 307 ? -7.681 20.837 13.382 1.00 86.75 307 ARG A C 1
ATOM 2333 O O . ARG A 1 307 ? -6.633 21.358 13.023 1.00 86.75 307 ARG A O 1
ATOM 2340 N N . GLY A 1 308 ? -8.814 20.942 12.686 1.00 84.12 308 GLY A N 1
ATOM 2341 C CA . GLY A 1 308 ? -8.952 21.805 11.506 1.00 84.12 308 GLY A CA 1
ATOM 2342 C C . GLY A 1 308 ? -8.128 21.379 10.288 1.00 84.12 308 GLY A C 1
ATOM 2343 O O . GLY A 1 308 ? -7.892 22.196 9.406 1.00 84.12 308 GLY A O 1
ATOM 2344 N N . ARG A 1 309 ? -7.667 20.123 10.238 1.00 87.69 309 ARG A N 1
ATOM 2345 C CA . ARG A 1 309 ? -6.940 19.583 9.086 1.00 87.69 309 ARG A CA 1
ATOM 2346 C C . ARG A 1 309 ? -7.914 19.006 8.070 1.00 87.69 309 ARG A C 1
ATOM 2348 O O . ARG A 1 309 ? -8.762 18.193 8.427 1.00 87.69 309 ARG A O 1
ATOM 2355 N N . ASP A 1 310 ? -7.725 19.370 6.809 1.00 90.00 310 ASP A N 1
ATOM 2356 C CA . ASP A 1 310 ? -8.501 18.807 5.709 1.00 90.00 310 ASP A CA 1
ATOM 2357 C C . ASP A 1 310 ? -8.082 17.369 5.404 1.00 90.00 310 ASP A C 1
ATOM 2359 O O . ASP A 1 310 ? -6.893 17.018 5.427 1.00 90.00 310 ASP A O 1
ATOM 2363 N N . ASP A 1 311 ? -9.056 16.555 5.008 1.00 90.81 311 ASP A N 1
ATOM 2364 C CA . ASP A 1 311 ? -8.815 15.196 4.544 1.00 90.81 311 ASP A CA 1
ATOM 2365 C C . ASP A 1 311 ? -7.933 15.174 3.287 1.00 90.81 311 ASP A C 1
ATOM 2367 O O . ASP A 1 311 ? -8.092 15.936 2.322 1.00 90.81 311 ASP A O 1
ATOM 2371 N N . CYS A 1 312 ? -6.958 14.266 3.289 1.00 90.69 312 CYS A N 1
ATOM 2372 C CA . CYS A 1 312 ? -6.179 13.958 2.106 1.00 90.69 312 CYS A CA 1
ATOM 2373 C C . CYS A 1 312 ? -7.076 13.261 1.080 1.00 90.69 312 CYS A C 1
ATOM 2375 O O . CYS A 1 312 ? -7.736 12.273 1.389 1.00 90.69 312 CYS A O 1
ATOM 2377 N N . TRP A 1 313 ? -7.030 13.695 -0.180 1.00 87.06 313 TRP A N 1
ATOM 2378 C CA . TRP A 1 313 ? -7.821 13.075 -1.251 1.00 87.06 313 TRP A CA 1
ATOM 2379 C C . TRP A 1 313 ? -7.539 11.579 -1.442 1.00 87.06 313 TRP A C 1
ATOM 2381 O O . TRP A 1 313 ? -8.412 10.826 -1.865 1.00 87.06 313 TRP A O 1
ATOM 2391 N N . TYR A 1 314 ? -6.319 11.145 -1.127 1.00 84.00 314 TYR A N 1
ATOM 2392 C CA . TYR A 1 314 ? -5.909 9.744 -1.212 1.00 84.00 314 TYR A CA 1
ATOM 2393 C C . TYR A 1 314 ? -6.085 8.983 0.114 1.00 84.00 314 TYR A C 1
ATOM 2395 O O . TYR A 1 314 ? -5.883 7.771 0.141 1.00 84.00 314 TYR A O 1
ATOM 2403 N N . GLY A 1 315 ? -6.467 9.670 1.197 1.00 87.81 315 GLY A N 1
ATOM 2404 C CA . GLY A 1 315 ? -6.690 9.098 2.525 1.00 87.81 315 GLY A CA 1
ATOM 2405 C C . GLY A 1 315 ? -5.550 8.204 3.010 1.00 87.81 315 GLY A C 1
ATOM 2406 O O . GLY A 1 315 ? -4.371 8.508 2.797 1.00 87.81 315 GLY A O 1
ATOM 2407 N N . ILE A 1 316 ? -5.911 7.062 3.602 1.00 83.69 316 ILE A N 1
ATOM 2408 C CA . ILE A 1 316 ? -4.965 6.039 4.081 1.00 83.69 316 ILE A CA 1
ATOM 2409 C C . ILE A 1 316 ? -4.005 5.533 2.985 1.00 83.69 316 ILE A C 1
ATOM 2411 O O . ILE A 1 316 ? -2.878 5.142 3.284 1.00 83.69 316 ILE A O 1
ATOM 2415 N N . ALA A 1 317 ? -4.408 5.596 1.711 1.00 83.38 317 ALA A N 1
ATOM 2416 C CA . ALA A 1 317 ? -3.617 5.137 0.568 1.00 83.38 317 ALA A CA 1
ATOM 2417 C C . ALA A 1 317 ? -2.639 6.198 0.022 1.00 83.38 317 ALA A C 1
ATOM 2419 O O . ALA A 1 317 ? -1.940 5.949 -0.962 1.00 83.38 317 ALA A O 1
ATOM 2420 N N . CYS A 1 318 ? -2.565 7.389 0.628 1.00 85.75 318 CYS A N 1
ATOM 2421 C CA . CYS A 1 318 ? -1.618 8.418 0.207 1.00 85.75 318 CYS A CA 1
ATOM 2422 C C . CYS A 1 318 ? -0.171 7.918 0.347 1.00 85.75 318 CYS A C 1
ATOM 2424 O O . CYS A 1 318 ? 0.256 7.544 1.434 1.00 85.75 318 CYS A O 1
ATOM 2426 N N . THR A 1 319 ? 0.625 7.946 -0.720 1.00 85.81 319 THR A N 1
ATOM 2427 C CA . THR A 1 319 ? 2.052 7.576 -0.652 1.00 85.81 319 THR A CA 1
ATOM 2428 C C . THR A 1 319 ? 2.925 8.739 -0.181 1.00 85.81 319 THR A C 1
ATOM 2430 O O . THR A 1 319 ? 3.939 8.535 0.487 1.00 85.81 319 THR A O 1
ATOM 2433 N N . THR A 1 320 ? 2.503 9.976 -0.457 1.00 85.94 320 THR A N 1
ATOM 2434 C CA . THR A 1 320 ? 3.208 11.206 -0.065 1.00 85.94 320 THR A CA 1
ATOM 2435 C C . THR A 1 320 ? 3.302 11.368 1.450 1.00 85.94 320 THR A C 1
ATOM 2437 O O . THR A 1 320 ? 4.284 11.925 1.935 1.00 85.94 320 THR A O 1
ATOM 2440 N N . GLN A 1 321 ? 2.343 10.827 2.210 1.00 85.69 321 GLN A N 1
ATOM 2441 C CA . GLN A 1 321 ? 2.344 10.894 3.677 1.00 85.69 321 GLN A CA 1
ATOM 2442 C C . GLN A 1 321 ? 3.563 10.217 4.323 1.00 85.69 321 GLN A C 1
ATOM 2444 O O . GLN A 1 321 ? 3.926 10.566 5.438 1.00 85.69 321 GLN A O 1
ATOM 2449 N N . ARG A 1 322 ? 4.206 9.274 3.618 1.00 83.69 322 ARG A N 1
ATOM 2450 C CA . ARG A 1 322 ? 5.407 8.563 4.088 1.00 83.69 322 ARG A CA 1
ATOM 2451 C C . ARG A 1 322 ? 6.707 9.270 3.710 1.00 83.69 322 ARG A C 1
ATOM 2453 O O . ARG A 1 322 ? 7.745 8.996 4.286 1.00 83.69 322 ARG A O 1
ATOM 2460 N N . ARG A 1 323 ? 6.659 10.148 2.704 1.00 83.69 323 ARG A N 1
ATOM 2461 C CA . ARG A 1 323 ? 7.845 10.800 2.121 1.00 83.69 323 ARG A CA 1
ATOM 2462 C C . ARG A 1 323 ? 7.965 12.275 2.498 1.00 83.69 323 ARG A C 1
ATOM 2464 O O . ARG A 1 323 ? 9.012 12.870 2.279 1.00 83.69 323 ARG A O 1
ATOM 2471 N N . SER A 1 324 ? 6.895 12.880 3.011 1.00 88.75 324 SER A N 1
ATOM 2472 C CA . SER A 1 324 ? 6.854 14.290 3.392 1.00 88.75 324 SER A CA 1
ATOM 2473 C C . SER A 1 324 ? 6.139 14.458 4.728 1.00 88.75 324 SER A C 1
ATOM 2475 O O . SER A 1 324 ? 4.910 14.384 4.810 1.00 88.75 324 SER A O 1
ATOM 2477 N N . ALA A 1 325 ? 6.922 14.744 5.770 1.00 88.12 325 ALA A N 1
ATOM 2478 C CA . ALA A 1 325 ? 6.401 15.059 7.097 1.00 88.12 325 ALA A CA 1
ATOM 2479 C C . ALA A 1 325 ? 5.512 16.317 7.082 1.00 88.12 325 ALA A C 1
ATOM 2481 O O . ALA A 1 325 ? 4.514 16.382 7.792 1.00 88.12 325 ALA A O 1
ATOM 2482 N N . GLU A 1 326 ? 5.824 17.299 6.231 1.00 89.00 326 GLU A N 1
ATOM 2483 C CA . GLU A 1 326 ? 4.997 18.496 6.041 1.00 89.00 326 GLU A CA 1
ATOM 2484 C C . GLU A 1 326 ? 3.604 18.142 5.499 1.00 89.00 326 GLU A C 1
ATOM 2486 O O . GLU A 1 326 ? 2.593 18.635 6.002 1.00 89.00 326 GLU A O 1
ATOM 2491 N N . HIS A 1 327 ? 3.528 17.239 4.514 1.00 89.25 327 HIS A N 1
ATOM 2492 C CA . HIS A 1 327 ? 2.249 16.758 3.995 1.00 89.25 327 HIS A CA 1
ATOM 2493 C C . HIS A 1 327 ? 1.452 15.987 5.057 1.00 89.25 327 HIS A C 1
ATOM 2495 O O . HIS A 1 327 ? 0.249 16.214 5.188 1.00 89.25 327 HIS A O 1
ATOM 2501 N N . ALA A 1 328 ? 2.117 15.111 5.820 1.00 89.44 328 ALA A N 1
ATOM 2502 C CA . ALA A 1 328 ? 1.506 14.354 6.917 1.00 89.44 328 ALA A CA 1
ATOM 2503 C C . ALA A 1 328 ? 0.959 15.260 8.036 1.00 89.44 328 ALA A C 1
ATOM 2505 O O . ALA A 1 328 ? -0.085 14.974 8.615 1.00 89.44 328 ALA A O 1
ATOM 2506 N N . ARG A 1 329 ? 1.625 16.388 8.311 1.00 89.88 329 ARG A N 1
ATOM 2507 C CA . ARG A 1 329 ? 1.151 17.385 9.285 1.00 89.88 329 ARG A CA 1
ATOM 2508 C C . ARG A 1 329 ? -0.044 18.181 8.770 1.00 89.88 329 ARG A C 1
ATOM 2510 O O . ARG A 1 329 ? -0.978 18.422 9.524 1.00 89.88 329 ARG A O 1
ATOM 2517 N N . ARG A 1 330 ? -0.028 18.594 7.497 1.00 90.25 330 ARG A N 1
ATOM 2518 C CA . ARG A 1 330 ? -1.068 19.469 6.925 1.00 90.25 330 ARG A CA 1
ATOM 2519 C C . ARG A 1 330 ? -2.378 18.763 6.592 1.00 90.25 330 ARG A C 1
ATOM 2521 O O . ARG A 1 330 ? -3.415 19.420 6.576 1.00 90.25 330 ARG A O 1
ATOM 2528 N N . ARG A 1 331 ? -2.343 17.475 6.249 1.00 90.94 331 ARG A N 1
ATOM 2529 C CA . ARG A 1 331 ? -3.524 16.727 5.794 1.00 90.94 331 ARG A CA 1
ATOM 2530 C C . ARG A 1 331 ? -3.842 15.588 6.746 1.00 90.94 331 ARG A C 1
ATOM 2532 O O . ARG A 1 331 ? -2.933 14.945 7.252 1.00 90.94 331 ARG A O 1
ATOM 2539 N N . ASN A 1 332 ? -5.127 15.321 6.947 1.00 89.94 332 ASN A N 1
ATOM 2540 C CA . ASN A 1 332 ? -5.574 14.128 7.649 1.00 89.94 332 ASN A CA 1
ATOM 2541 C C . ASN A 1 332 ? -5.495 12.912 6.712 1.00 89.94 332 ASN A C 1
ATOM 2543 O O . ASN A 1 332 ? -6.008 12.954 5.592 1.00 89.94 332 ASN A O 1
ATOM 2547 N N . HIS A 1 333 ? -4.869 11.826 7.167 1.00 89.38 333 HIS A N 1
ATOM 2548 C CA . HIS A 1 333 ? -4.803 10.547 6.439 1.00 89.38 333 HIS A CA 1
ATOM 2549 C C . HIS A 1 333 ? -5.605 9.435 7.115 1.00 89.38 333 HIS A C 1
ATOM 2551 O O . HIS A 1 333 ? -5.753 8.352 6.547 1.00 89.38 333 HIS A O 1
ATOM 2557 N N . VAL A 1 334 ? -6.175 9.705 8.294 1.00 88.12 334 VAL A N 1
ATOM 2558 C CA . VAL A 1 334 ? -7.145 8.829 8.963 1.00 88.12 334 VAL A CA 1
ATOM 2559 C C . VAL A 1 334 ? -8.529 9.087 8.367 1.00 88.12 334 VAL A C 1
ATOM 2561 O O . VAL A 1 334 ? -9.458 9.541 9.029 1.00 88.12 334 VAL A O 1
ATOM 2564 N N . CYS A 1 335 ? -8.638 8.872 7.060 1.00 86.12 335 CYS A N 1
ATOM 2565 C CA . CYS A 1 335 ? -9.848 9.100 6.286 1.00 86.12 335 CYS A CA 1
ATOM 2566 C C . CYS A 1 335 ? -9.904 8.158 5.080 1.00 86.12 335 CYS A C 1
ATOM 2568 O O . CYS A 1 335 ? -8.893 7.594 4.633 1.00 86.12 335 CYS A O 1
ATOM 2570 N N . LYS A 1 336 ? -11.119 7.957 4.561 1.00 83.38 336 LYS A N 1
ATOM 2571 C CA . LYS A 1 336 ? -11.338 7.135 3.369 1.00 83.38 336 LYS A CA 1
ATOM 2572 C C . LYS A 1 336 ? -10.851 7.892 2.122 1.00 83.38 336 LYS A C 1
ATOM 2574 O O . LYS A 1 336 ? -11.077 9.097 2.027 1.00 83.38 336 LYS A O 1
ATOM 2579 N N . PRO A 1 337 ? -10.214 7.215 1.151 1.00 84.56 337 PRO A N 1
ATOM 2580 C CA . PRO A 1 337 ? -9.822 7.848 -0.104 1.00 84.56 337 PRO A CA 1
ATOM 2581 C C . PRO A 1 337 ? -11.049 8.367 -0.865 1.00 84.56 337 PRO A C 1
ATOM 2583 O O . PRO A 1 337 ? -12.040 7.653 -1.003 1.00 84.56 337 PRO A O 1
ATOM 2586 N N . THR A 1 338 ? -10.962 9.582 -1.406 1.00 80.94 338 THR A N 1
ATOM 2587 C CA . THR A 1 338 ? -12.037 10.218 -2.191 1.00 80.94 338 THR A CA 1
ATOM 2588 C C . THR A 1 338 ? -11.722 10.304 -3.685 1.00 80.94 338 THR A C 1
ATOM 2590 O O . THR A 1 338 ? -12.622 10.552 -4.485 1.00 80.94 338 THR A O 1
ATOM 2593 N N . ARG A 1 339 ? -10.466 10.067 -4.103 1.00 73.50 339 ARG A N 1
ATOM 2594 C CA . ARG A 1 339 ? -10.059 10.036 -5.522 1.00 73.50 339 ARG A CA 1
ATOM 2595 C C . ARG A 1 339 ? -9.236 8.796 -5.889 1.00 73.50 339 ARG A C 1
ATOM 2597 O O . ARG A 1 339 ? -8.516 8.231 -5.069 1.00 73.50 339 ARG A O 1
ATOM 2604 N N . GLY A 1 340 ? -9.295 8.425 -7.170 1.00 69.12 340 GLY A N 1
ATOM 2605 C CA . GLY A 1 340 ? -8.463 7.379 -7.776 1.00 69.12 340 GLY A CA 1
ATOM 2606 C C . GLY A 1 340 ? -8.942 5.946 -7.519 1.00 69.12 340 GLY A C 1
ATOM 2607 O O . GLY A 1 340 ? -10.034 5.716 -7.002 1.00 69.12 340 GLY A O 1
ATOM 2608 N N . ALA A 1 341 ? -8.104 4.970 -7.883 1.00 62.88 341 ALA A N 1
ATOM 2609 C CA . ALA A 1 341 ? -8.420 3.542 -7.763 1.00 62.88 341 ALA A CA 1
ATOM 2610 C C . ALA A 1 341 ? -8.738 3.117 -6.316 1.00 62.88 341 ALA A C 1
ATOM 2612 O O . ALA A 1 341 ? -9.629 2.303 -6.093 1.00 62.88 341 ALA A O 1
ATOM 2613 N N . ALA A 1 342 ? -8.075 3.731 -5.329 1.00 61.06 342 ALA A N 1
ATOM 2614 C CA . ALA A 1 342 ? -8.325 3.481 -3.911 1.00 61.06 342 ALA A CA 1
ATOM 2615 C C . ALA A 1 342 ? -9.715 3.962 -3.452 1.00 61.06 342 ALA A C 1
ATOM 2617 O O . ALA A 1 342 ? -10.334 3.311 -2.615 1.00 61.06 342 ALA A O 1
ATOM 2618 N N . ALA A 1 343 ? -10.245 5.049 -4.025 1.00 61.12 343 ALA A N 1
ATOM 2619 C CA . ALA A 1 343 ? -11.613 5.497 -3.752 1.00 61.12 343 ALA A CA 1
ATOM 2620 C C . ALA A 1 343 ? -12.649 4.560 -4.388 1.00 61.12 343 ALA A C 1
ATOM 2622 O O . ALA A 1 343 ? -13.642 4.209 -3.757 1.00 61.12 343 ALA A O 1
ATOM 2623 N N . ALA A 1 344 ? -12.374 4.074 -5.603 1.00 59.38 344 ALA A N 1
ATOM 2624 C CA . ALA A 1 344 ? -13.212 3.072 -6.259 1.00 59.38 344 ALA A CA 1
ATOM 2625 C C . ALA A 1 344 ? -13.207 1.718 -5.520 1.00 59.38 344 ALA A C 1
ATOM 2627 O O . ALA A 1 344 ? -14.198 0.995 -5.559 1.00 59.38 344 ALA A O 1
ATOM 2628 N N . ALA A 1 345 ? -12.107 1.354 -4.856 1.00 58.44 345 ALA A N 1
ATOM 2629 C CA . ALA A 1 345 ? -12.034 0.172 -3.995 1.00 58.44 345 ALA A CA 1
ATOM 2630 C C . ALA A 1 345 ? -12.760 0.393 -2.653 1.00 58.44 345 ALA A C 1
ATOM 2632 O O . ALA A 1 345 ? -13.549 -0.451 -2.239 1.00 58.44 345 ALA A O 1
ATOM 2633 N N . ALA A 1 346 ? -12.573 1.555 -2.017 1.00 56.62 346 ALA A N 1
ATOM 2634 C CA . ALA A 1 346 ? -13.245 1.907 -0.763 1.00 56.62 346 ALA A CA 1
ATOM 2635 C C . ALA A 1 346 ? -14.772 2.062 -0.906 1.00 56.62 346 ALA A C 1
ATOM 2637 O O . ALA A 1 346 ? -15.498 1.835 0.057 1.00 56.62 346 ALA A O 1
ATOM 2638 N N . ALA A 1 347 ? -15.268 2.432 -2.090 1.00 49.03 347 ALA A N 1
ATOM 2639 C CA . ALA A 1 347 ? -16.700 2.463 -2.389 1.00 49.03 347 ALA A CA 1
ATOM 2640 C C . ALA A 1 347 ? -17.305 1.054 -2.550 1.00 49.03 347 ALA A C 1
ATOM 2642 O O . ALA A 1 347 ? -18.482 0.862 -2.265 1.00 49.03 347 ALA A O 1
ATOM 2643 N N . ARG A 1 348 ? -16.501 0.068 -2.975 1.00 46.16 348 ARG A N 1
ATOM 2644 C CA . ARG A 1 348 ? -16.929 -1.325 -3.188 1.00 46.16 348 ARG A CA 1
ATOM 2645 C C . ARG A 1 348 ? -16.958 -2.170 -1.915 1.00 46.16 348 ARG A C 1
ATOM 2647 O O . ARG A 1 348 ? -17.644 -3.176 -1.900 1.00 46.16 348 ARG A O 1
ATOM 2654 N N . SER A 1 349 ? -16.257 -1.769 -0.854 1.00 41.38 349 SER A N 1
ATOM 2655 C CA . SER A 1 349 ? -16.258 -2.472 0.440 1.00 41.38 349 SER A CA 1
ATOM 2656 C C . SER A 1 349 ? -17.401 -2.066 1.385 1.00 41.38 349 SER A C 1
ATOM 2658 O O . SER A 1 349 ? -17.460 -2.547 2.515 1.00 41.38 349 SER A O 1
ATOM 2660 N N . VAL A 1 350 ? -18.282 -1.154 0.955 1.00 30.77 350 VAL A N 1
ATOM 2661 C CA . VAL A 1 350 ? -19.426 -0.635 1.734 1.00 30.77 350 VAL A CA 1
ATOM 2662 C C . VAL A 1 350 ? -20.779 -1.056 1.128 1.00 30.77 350 VAL A C 1
ATOM 2664 O O . VAL A 1 350 ? -21.809 -0.833 1.758 1.00 30.77 350 VAL A O 1
ATOM 2667 N N . ALA A 1 351 ? -20.780 -1.667 -0.062 1.00 24.12 351 ALA A N 1
ATOM 2668 C CA . ALA A 1 351 ? -21.963 -2.213 -0.735 1.00 24.12 351 ALA A CA 1
ATOM 2669 C C . ALA A 1 351 ? -22.065 -3.726 -0.506 1.00 24.12 351 ALA A C 1
ATOM 2671 O O . ALA A 1 351 ? -23.205 -4.214 -0.360 1.00 24.12 351 ALA A O 1
#

Organism: Chrysotila carterae (NCBI:txid13221)

pLDDT: mean 70.1, std 23.1, range [23.91, 93.5]

Secondary structure (DSSP, 8-state):
-PPPP-PPPPP--THHHHHHHTB-TTTSSBPSSEEEEETTTEEEEHHHHHHHHTT-SB-TTT-PBP-EEEE-HHHHHHHHHHHHH-GGGPPPHHHHHHHHHH--STTS-EE---------------------------------------------------------S-TTSSSSSSSSSSS-----PPPP---S--TTT---SS-EEEGGG---SS--TTSSSSHHHHHHHHHHHHHHT--HHHHHHHHHHHHHTTSS--B-TTT-PBPPTTSEEEHHHHHHHHHHHHHHHHHHS-HHHH-GGGTTPEEPTTGGG-SGGGT-HHHHHHEE-SS---SHHHHHHHHHT--

InterPro domains:
  IPR001841 Zinc finger, RING-type [PF13923] (24-62)
  IPR001841 Zinc finger, RING-type [PS50089] (24-63)
  IPR001841 Zinc finger, RING-type [SM00184] (24-62)
  IPR013083 Zinc finger, RING/FYVE/PHD-type [G3DSA:3.30.40.10] (2-111)
  IPR040909 E3 ubiquitin-protein ligase CHFR, cysteine rich domain with multizinc binding [PF17979] (210-297)
  IPR052256 E3 ubiquitin-protein ligase CHFR [PTHR16079] (5-340)

Sequence (351 aa):
PLQKPQQQPQPPSESSSLESQLCCVICQETMHRPVAAQPCLHSFCAGCFSQWMAHSKECPQCRKPVREVSRNHLLCNIVDDFLKTHPHNRRDDAEIARLDQADQIGNRTVSLGKRAREDDGDQSDSFSDDDSDVEEVLSFPFGDGSGHLPGAAAARALFRSVVASGRRAHAHARANANAHANTHAQAQAPPQRSAGPCADCGNGDAFTQPLRSYRPSSLPPHVMPNDFERKGLDEVLQRRGWGAAAFLQECVQRLTSGEYRICADSSGAPLDAGVPLCRACLSKAFCSLAFQFRASLAPSDVGPDWRGRDDCWYGIACTTQRRSAEHARRRNHVCKPTRGAAAAAAARSVA